Protein AF-A0A7G6YI80-F1 (afdb_monomer_lite)

Structure (mmCIF, N/CA/C/O backbone):
data_AF-A0A7G6YI80-F1
#
_entry.id   AF-A0A7G6YI80-F1
#
loop_
_atom_site.group_PDB
_atom_site.id
_atom_site.type_symbol
_atom_site.label_atom_id
_atom_site.label_alt_id
_atom_site.label_comp_id
_atom_site.label_asym_id
_atom_site.label_entity_id
_atom_site.label_seq_id
_atom_site.pdbx_PDB_ins_code
_atom_site.Cartn_x
_atom_site.Cartn_y
_atom_site.Cartn_z
_atom_site.occupancy
_atom_site.B_iso_or_equiv
_atom_site.auth_seq_id
_atom_site.auth_comp_id
_atom_site.auth_asym_id
_atom_site.auth_atom_id
_atom_site.pdbx_PDB_model_num
ATOM 1 N N . MET A 1 1 ? 16.706 -39.784 -43.576 1.00 44.47 1 MET A N 1
ATOM 2 C CA . MET A 1 1 ? 16.203 -39.578 -42.200 1.00 44.47 1 MET A CA 1
ATOM 3 C C . MET A 1 1 ? 16.135 -38.079 -41.937 1.00 44.47 1 MET A C 1
ATOM 5 O O . MET A 1 1 ? 17.176 -37.447 -41.855 1.00 44.47 1 MET A O 1
ATOM 9 N N . LYS A 1 2 ? 14.930 -37.495 -41.932 1.00 46.06 2 LYS A N 1
ATOM 10 C CA . LYS A 1 2 ? 14.688 -36.073 -41.636 1.00 46.06 2 LYS A CA 1
ATOM 11 C C . LYS A 1 2 ? 14.026 -35.999 -40.262 1.00 46.06 2 LYS A C 1
ATOM 13 O O . LYS A 1 2 ? 12.974 -36.599 -40.071 1.00 46.06 2 LYS A O 1
ATOM 18 N N . LEU A 1 3 ? 14.675 -35.322 -39.319 1.00 53.84 3 LEU A N 1
ATOM 19 C CA . LEU A 1 3 ? 14.188 -35.116 -37.959 1.00 53.84 3 LEU A CA 1
ATOM 20 C C . LEU A 1 3 ? 13.204 -33.933 -37.981 1.00 53.84 3 LEU A C 1
ATOM 22 O O . LEU A 1 3 ? 13.615 -32.790 -38.167 1.00 53.84 3 LEU A O 1
ATOM 26 N N . GLN A 1 4 ? 11.906 -34.212 -37.870 1.00 54.03 4 GLN A N 1
ATOM 27 C CA . GLN A 1 4 ? 10.855 -33.203 -37.710 1.00 54.03 4 GLN A CA 1
ATOM 28 C C . GLN A 1 4 ? 10.603 -33.006 -36.210 1.00 54.03 4 GLN A C 1
ATOM 30 O O . GLN A 1 4 ? 10.161 -33.929 -35.530 1.00 54.03 4 GLN A O 1
ATOM 35 N N . LEU A 1 5 ? 10.910 -31.816 -35.693 1.00 56.69 5 LEU A N 1
ATOM 36 C CA . LEU A 1 5 ? 10.539 -31.389 -34.340 1.00 56.69 5 LEU A CA 1
ATOM 37 C C . LEU A 1 5 ? 9.118 -30.794 -34.363 1.00 56.69 5 LEU A C 1
ATOM 39 O O . LEU A 1 5 ? 8.796 -30.056 -35.299 1.00 56.69 5 LEU A O 1
ATOM 43 N N . PRO A 1 6 ? 8.259 -31.092 -33.369 1.00 60.56 6 PRO A N 1
ATOM 44 C CA . PRO A 1 6 ? 6.890 -30.595 -33.344 1.00 60.56 6 PRO A CA 1
ATOM 45 C C . PRO A 1 6 ? 6.822 -29.118 -32.938 1.00 60.56 6 PRO A C 1
ATOM 47 O O . PRO A 1 6 ? 7.390 -28.695 -31.931 1.00 60.56 6 PRO A O 1
ATOM 50 N N . PHE A 1 7 ? 6.062 -28.363 -33.733 1.00 45.62 7 PHE A N 1
ATOM 51 C CA . PHE A 1 7 ? 5.525 -27.039 -33.433 1.00 45.62 7 PHE A CA 1
ATOM 52 C C . PHE A 1 7 ? 4.805 -27.058 -32.077 1.00 45.62 7 PHE A C 1
ATOM 54 O O . PHE A 1 7 ? 3.697 -27.579 -31.955 1.00 45.62 7 PHE A O 1
ATOM 61 N N . ILE A 1 8 ? 5.428 -26.470 -31.061 1.00 54.47 8 ILE A N 1
ATOM 62 C CA . ILE A 1 8 ? 4.778 -26.124 -29.800 1.00 54.47 8 ILE A CA 1
ATOM 63 C C . ILE A 1 8 ? 4.760 -24.600 -29.705 1.00 54.47 8 ILE A C 1
ATOM 65 O O . ILE A 1 8 ? 5.773 -23.951 -29.942 1.00 54.47 8 ILE A O 1
ATOM 69 N N . ALA A 1 9 ? 3.601 -24.090 -29.285 1.00 51.03 9 ALA A N 1
ATOM 70 C CA . ALA A 1 9 ? 3.311 -22.725 -28.856 1.00 51.03 9 ALA A CA 1
ATOM 71 C C . ALA A 1 9 ? 3.063 -21.691 -29.963 1.00 51.03 9 ALA A C 1
ATOM 73 O O . ALA A 1 9 ? 3.995 -21.134 -30.525 1.00 51.03 9 ALA A O 1
ATOM 74 N N . PHE A 1 10 ? 1.788 -21.334 -30.156 1.00 45.91 10 PHE A N 1
ATOM 75 C CA . PHE A 1 10 ? 1.322 -19.980 -29.821 1.00 45.91 10 PHE A CA 1
ATOM 76 C C . PHE A 1 10 ? -0.216 -19.908 -29.853 1.00 45.91 10 PHE A C 1
ATOM 78 O O . PHE A 1 10 ? -0.825 -19.425 -30.800 1.00 45.91 10 PHE A O 1
ATOM 85 N N . TRP A 1 11 ? -0.871 -20.409 -28.804 1.00 54.00 11 TRP A N 1
ATOM 86 C CA . TRP A 1 11 ? -2.220 -19.951 -28.460 1.00 54.00 11 TRP A CA 1
ATOM 87 C C . TRP A 1 11 ? -2.062 -18.931 -27.336 1.00 54.00 11 TRP A C 1
ATOM 89 O O . TRP A 1 11 ? -1.947 -19.303 -26.172 1.00 54.00 11 TRP A O 1
ATOM 99 N N . LEU A 1 12 ? -2.015 -17.644 -27.684 1.00 50.97 12 LEU A N 1
ATOM 100 C CA . LEU A 1 12 ? -2.210 -16.569 -26.716 1.00 50.97 12 LEU A CA 1
ATOM 101 C C . LEU A 1 12 ? -3.122 -15.495 -27.314 1.00 50.97 12 LEU A C 1
ATOM 103 O O . LEU A 1 12 ? -2.690 -14.552 -27.966 1.00 50.97 12 LEU A O 1
ATOM 107 N N . LEU A 1 13 ? -4.416 -15.737 -27.112 1.00 50.31 13 LEU A N 1
ATOM 108 C CA . LEU A 1 13 ? -5.397 -14.771 -26.629 1.00 50.31 13 LEU A CA 1
ATOM 109 C C . LEU A 1 13 ? -5.253 -13.338 -27.172 1.00 50.31 13 LEU A C 1
ATOM 111 O O . LEU A 1 13 ? -4.703 -12.449 -26.524 1.00 50.31 13 LEU A O 1
ATOM 115 N N . SER A 1 14 ? -5.852 -13.113 -28.340 1.00 47.88 14 SER A N 1
ATOM 116 C CA . SER A 1 14 ? -6.252 -11.781 -28.789 1.00 47.88 14 SER A CA 1
ATOM 117 C C . SER A 1 14 ? -7.380 -11.269 -27.886 1.00 47.88 14 SER A C 1
ATOM 119 O O . SER A 1 14 ? -8.557 -11.549 -28.113 1.00 47.88 14 SER A O 1
ATOM 121 N N . ALA A 1 15 ? -7.018 -10.560 -26.818 1.00 46.03 15 ALA A N 1
ATOM 122 C CA . ALA A 1 15 ? -7.938 -9.701 -26.088 1.00 46.03 15 ALA A CA 1
ATOM 123 C C . ALA A 1 15 ? -7.877 -8.306 -26.720 1.00 46.03 15 ALA A C 1
ATOM 125 O O . ALA A 1 15 ? -7.087 -7.450 -26.325 1.00 46.03 15 ALA A O 1
ATOM 126 N N . SER A 1 16 ? -8.709 -8.101 -27.738 1.00 47.56 16 SER A N 1
ATOM 127 C CA . SER A 1 16 ? -8.981 -6.797 -28.335 1.00 47.56 16 SER A CA 1
ATOM 128 C C . SER A 1 16 ? -9.721 -5.918 -27.322 1.00 47.56 16 SER A C 1
ATOM 130 O O . SER A 1 16 ? -10.949 -5.852 -27.318 1.00 47.56 16 SER A O 1
ATOM 132 N N . ALA A 1 17 ? -8.992 -5.247 -26.432 1.00 43.66 17 ALA A N 1
ATOM 133 C CA . ALA A 1 17 ? -9.548 -4.146 -25.659 1.00 43.66 17 ALA A CA 1
ATOM 134 C C . ALA A 1 17 ? -9.630 -2.913 -26.570 1.00 43.66 17 ALA A C 1
ATOM 136 O O . ALA A 1 17 ? -8.701 -2.111 -26.653 1.00 43.66 17 ALA A O 1
ATOM 137 N N . SER A 1 18 ? -10.752 -2.792 -27.281 1.00 50.97 18 SER A N 1
ATOM 138 C CA . SER A 1 18 ? -11.208 -1.521 -27.839 1.00 50.97 18 SER A CA 1
ATOM 139 C C . SER A 1 18 ? -11.347 -0.501 -26.709 1.00 50.97 18 SER A C 1
ATOM 141 O O . SER A 1 18 ? -12.313 -0.537 -25.956 1.00 50.97 18 SER A O 1
ATOM 143 N N . TYR A 1 19 ? -10.403 0.431 -26.634 1.00 49.94 19 TYR A N 1
ATOM 144 C CA . TYR A 1 19 ? -10.612 1.751 -26.046 1.00 49.94 19 TYR A CA 1
ATOM 145 C C . TYR A 1 19 ? -10.226 2.797 -27.094 1.00 49.94 19 TYR A C 1
ATOM 147 O O . TYR A 1 19 ? -9.213 3.481 -26.994 1.00 49.94 19 TYR A O 1
ATOM 155 N N . ALA A 1 20 ? -11.042 2.883 -28.144 1.00 44.62 20 ALA A N 1
ATOM 156 C CA . ALA A 1 20 ? -11.191 4.118 -28.892 1.00 44.62 20 ALA A CA 1
ATOM 157 C C . ALA A 1 20 ? -12.175 4.990 -28.108 1.00 44.62 20 ALA A C 1
ATOM 159 O O . ALA A 1 20 ? -13.335 4.618 -27.987 1.00 44.62 20 ALA A O 1
ATOM 160 N N . GLN A 1 21 ? -11.677 6.074 -27.517 1.00 45.75 21 GLN A N 1
ATOM 161 C CA . GLN A 1 21 ? -12.260 7.417 -27.591 1.00 45.75 21 GLN A CA 1
ATOM 162 C C . GLN A 1 21 ? -11.339 8.326 -26.765 1.00 45.75 21 GLN A C 1
ATOM 164 O O . GLN A 1 21 ? -11.525 8.525 -25.566 1.00 45.75 21 GLN A O 1
ATOM 169 N N . THR A 1 22 ? -10.297 8.857 -27.400 1.00 49.53 22 THR A N 1
ATOM 170 C CA . THR A 1 22 ? -9.611 10.040 -26.880 1.00 49.53 22 THR A CA 1
ATOM 171 C C . THR A 1 22 ? -10.575 11.204 -27.077 1.00 49.53 22 THR A C 1
ATOM 173 O O . THR A 1 22 ? -10.518 11.900 -28.089 1.00 49.53 22 THR A O 1
ATOM 176 N N . GLU A 1 23 ? -11.522 11.376 -26.153 1.00 47.78 23 GLU A N 1
ATOM 177 C CA . GLU A 1 23 ? -12.134 12.685 -25.959 1.00 47.78 23 GLU A CA 1
ATOM 178 C C . GLU A 1 23 ? -10.986 13.658 -25.708 1.00 47.78 23 GLU A C 1
ATOM 180 O O . GLU A 1 23 ? -10.146 13.446 -24.828 1.00 47.78 23 GLU A O 1
ATOM 185 N N . ALA A 1 24 ? -10.900 14.671 -26.567 1.00 53.94 24 ALA A N 1
ATOM 186 C CA . ALA A 1 24 ? -9.984 15.776 -26.403 1.00 53.94 24 ALA A CA 1
ATOM 187 C C . ALA A 1 24 ? -10.170 16.310 -24.984 1.00 53.94 24 ALA A C 1
ATOM 189 O O . ALA A 1 24 ? -11.226 16.849 -24.650 1.00 53.94 24 ALA A O 1
ATOM 190 N N . LEU A 1 25 ? -9.156 16.083 -24.145 1.00 55.03 25 LEU A N 1
ATOM 191 C CA . LEU A 1 25 ? -9.136 16.593 -22.788 1.00 55.03 25 LEU A CA 1
ATOM 192 C C . LEU A 1 25 ? -9.426 18.095 -22.877 1.00 55.03 25 LEU A C 1
ATOM 194 O O . LEU A 1 25 ? -8.750 18.778 -23.659 1.00 55.03 25 LEU A O 1
ATOM 198 N N . PRO A 1 26 ? -10.413 18.617 -22.124 1.00 70.38 26 PRO A N 1
ATOM 199 C CA . PRO A 1 26 ? -10.565 20.055 -22.002 1.00 70.38 26 PRO A CA 1
ATOM 200 C C . PRO A 1 26 ? -9.206 20.639 -21.597 1.00 70.38 26 PRO A C 1
ATOM 202 O O . PRO A 1 26 ? -8.421 19.940 -20.939 1.00 70.38 26 PRO A O 1
ATOM 205 N N . PRO A 1 27 ? -8.892 21.878 -22.020 1.00 63.97 27 PRO A N 1
ATOM 206 C CA . PRO A 1 27 ? -7.656 22.536 -21.633 1.00 63.97 27 PRO A CA 1
ATOM 207 C C . PRO A 1 27 ? -7.462 22.310 -20.142 1.00 63.97 27 PRO A C 1
ATOM 209 O O . PRO A 1 27 ? -8.382 22.550 -19.361 1.00 63.97 27 PRO A O 1
ATOM 212 N N . ILE A 1 28 ? -6.302 21.759 -19.775 1.00 53.19 28 ILE A N 1
ATOM 213 C CA . ILE A 1 28 ? -5.903 21.632 -18.382 1.00 53.19 28 ILE A CA 1
ATOM 214 C C . ILE A 1 28 ? -5.869 23.068 -17.879 1.00 53.19 28 ILE A C 1
ATOM 216 O O . ILE A 1 28 ? -4.871 23.773 -18.039 1.00 53.19 28 ILE A O 1
ATOM 220 N N . GLU A 1 29 ? -6.987 23.520 -17.316 1.00 47.88 29 GLU A N 1
ATOM 221 C CA . GLU A 1 29 ? -6.998 24.572 -16.333 1.00 47.88 29 GLU A CA 1
ATOM 222 C C . GLU A 1 29 ? -5.991 24.077 -15.314 1.00 47.88 29 GLU A C 1
ATOM 224 O O . GLU A 1 29 ? -6.219 23.105 -14.587 1.00 47.88 29 GLU A O 1
ATOM 229 N N . LYS A 1 30 ? -4.791 24.667 -15.402 1.00 47.34 30 LYS A N 1
ATOM 230 C CA . LYS A 1 30 ? -3.756 24.629 -14.381 1.00 47.34 30 LYS A CA 1
ATOM 231 C C . LYS A 1 30 ? -4.521 24.536 -13.077 1.00 47.34 30 LYS A C 1
ATOM 2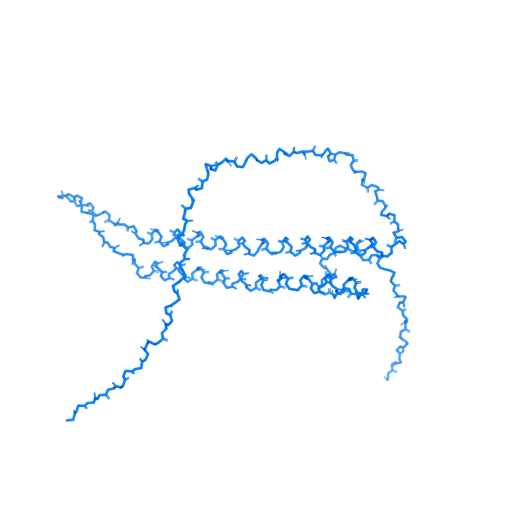33 O O . LYS A 1 30 ? -5.328 25.444 -12.884 1.00 47.34 30 LYS A O 1
ATOM 238 N N . PRO A 1 31 ? -4.376 23.468 -12.271 1.00 49.88 31 PRO A N 1
ATOM 239 C CA . PRO A 1 31 ? -5.131 23.366 -11.045 1.00 49.88 31 PRO A CA 1
ATOM 240 C C . PRO A 1 31 ? -4.853 24.665 -10.312 1.00 49.88 31 PRO A C 1
ATOM 242 O O . PRO A 1 31 ? -3.743 24.898 -9.825 1.00 49.88 31 PRO A O 1
ATOM 245 N N . THR A 1 32 ? -5.845 25.554 -10.340 1.00 53.84 32 THR A N 1
ATOM 246 C CA . THR A 1 32 ? -6.026 26.576 -9.347 1.00 53.84 32 THR A CA 1
ATOM 247 C C . THR A 1 32 ? -6.118 25.693 -8.138 1.00 53.84 32 THR A C 1
ATOM 249 O O . THR A 1 32 ? -7.132 25.023 -7.932 1.00 53.84 32 THR A O 1
ATOM 252 N N . ALA A 1 33 ? -4.971 25.533 -7.462 1.00 48.81 33 ALA A N 1
ATOM 253 C CA . ALA A 1 33 ? -4.922 24.964 -6.139 1.00 48.81 33 ALA A CA 1
ATOM 254 C C . ALA A 1 33 ? -6.164 25.546 -5.483 1.00 48.81 33 ALA A C 1
ATOM 256 O O . ALA A 1 33 ? -6.292 26.778 -5.564 1.00 48.81 33 ALA A O 1
ATOM 257 N N . PRO A 1 34 ? -7.127 24.722 -5.013 1.00 54.12 34 PRO A N 1
ATOM 258 C CA . PRO A 1 34 ? -8.237 25.278 -4.266 1.00 54.12 34 PRO A CA 1
ATOM 259 C C . PRO A 1 34 ? -7.542 26.198 -3.296 1.00 54.12 34 PRO A C 1
ATOM 261 O O . PRO A 1 34 ? -6.627 25.733 -2.600 1.00 54.12 34 PRO A O 1
ATOM 264 N N . ALA A 1 35 ? -7.817 27.503 -3.458 1.00 49.41 35 ALA A N 1
ATOM 265 C CA . ALA A 1 35 ? -7.198 28.531 -2.661 1.00 49.41 35 ALA A CA 1
ATOM 266 C C . ALA A 1 35 ? -7.244 27.930 -1.284 1.00 49.41 35 ALA A C 1
ATOM 268 O O . ALA A 1 35 ? -8.313 27.461 -0.875 1.00 49.41 35 ALA A O 1
ATOM 269 N N . SER A 1 36 ? -6.064 27.741 -0.701 1.00 49.75 36 SER A N 1
ATOM 270 C CA . SER A 1 36 ? -5.970 27.350 0.675 1.00 49.75 36 SER A CA 1
ATOM 271 C C . SER A 1 36 ? -6.890 28.353 1.349 1.00 49.75 36 SER A C 1
ATOM 273 O O . SER A 1 36 ? -6.519 29.509 1.536 1.00 49.75 36 SER A O 1
ATOM 275 N N . GLU A 1 37 ? -8.123 27.947 1.653 1.00 46.00 37 GLU A N 1
ATOM 276 C CA . GLU A 1 37 ? -8.772 28.385 2.852 1.00 46.00 37 GLU A CA 1
ATOM 277 C C . GLU A 1 37 ? -7.761 27.910 3.878 1.00 46.00 37 GLU A C 1
ATOM 279 O O . GLU A 1 37 ? -7.767 26.774 4.357 1.00 46.00 37 GLU A O 1
ATOM 284 N N . GLU A 1 38 ? -6.778 28.780 4.105 1.00 49.81 38 GLU A N 1
ATOM 285 C CA . GLU A 1 38 ? -6.085 28.937 5.347 1.00 49.81 38 GLU A CA 1
ATOM 286 C C . GLU A 1 38 ? -7.216 29.202 6.327 1.00 49.81 38 GLU A C 1
ATOM 288 O O . GLU A 1 38 ? -7.502 30.329 6.717 1.00 49.81 38 GLU A O 1
ATOM 293 N N . LEU A 1 39 ? -7.933 28.128 6.672 1.00 52.09 39 LEU A N 1
ATOM 294 C CA . LEU A 1 39 ? -8.704 28.056 7.881 1.00 52.09 39 LEU A CA 1
ATOM 295 C C . LEU A 1 39 ? -7.705 28.529 8.922 1.00 52.09 39 LEU A C 1
ATOM 297 O O . LEU A 1 39 ? -6.658 27.878 9.043 1.00 52.09 39 LEU A O 1
ATOM 301 N N . PRO A 1 40 ? -7.948 29.667 9.590 1.00 52.66 40 PRO A N 1
ATOM 302 C CA . PRO A 1 40 ? -6.987 30.240 10.506 1.00 52.66 40 PRO A CA 1
ATOM 303 C C . PRO A 1 40 ? -6.641 29.169 11.538 1.00 52.66 40 PRO A C 1
ATOM 305 O O . PRO A 1 40 ? -7.388 28.896 12.478 1.00 52.66 40 PRO A O 1
ATOM 308 N N . LEU A 1 41 ? -5.480 28.536 11.351 1.00 52.69 41 LEU A N 1
ATOM 309 C CA . LEU A 1 41 ? -4.947 27.500 12.234 1.00 52.69 41 LEU A CA 1
ATOM 310 C C . LEU A 1 41 ? -4.578 28.085 13.606 1.00 52.69 41 LEU A C 1
ATOM 312 O O . LEU A 1 41 ? -4.194 27.343 14.505 1.00 52.69 41 LEU A O 1
ATOM 316 N N . SER A 1 42 ? -4.733 29.400 13.776 1.00 57.03 42 SER A N 1
ATOM 317 C CA . SER A 1 4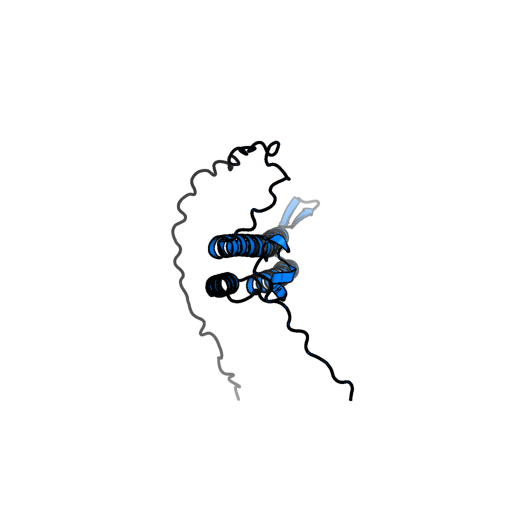2 ? -4.402 30.152 14.979 1.00 57.03 42 SER A CA 1
ATOM 318 C C . SER A 1 42 ? -5.372 29.941 16.145 1.00 57.03 42 SER A C 1
ATOM 320 O O . SER A 1 42 ? -4.986 30.232 17.270 1.00 57.03 42 SER A O 1
ATOM 322 N N . ASN A 1 43 ? -6.589 29.420 15.925 1.00 51.78 43 ASN A N 1
ATOM 323 C CA . ASN A 1 43 ? -7.612 29.325 16.982 1.00 51.78 43 ASN A CA 1
ATOM 324 C C . ASN A 1 43 ? -8.238 27.929 17.141 1.00 51.78 43 ASN A C 1
ATOM 326 O O . ASN A 1 43 ? -9.347 27.812 17.659 1.00 51.78 43 ASN A O 1
ATOM 330 N N . ARG A 1 44 ? -7.563 26.842 16.737 1.00 50.81 44 ARG A N 1
ATOM 331 C CA . ARG A 1 44 ? -7.938 25.519 17.265 1.00 50.81 44 ARG A CA 1
ATOM 332 C C . ARG A 1 44 ? -7.273 25.365 18.630 1.00 50.81 44 ARG A C 1
ATOM 334 O O . ARG A 1 44 ? -6.061 25.151 18.657 1.00 50.81 44 ARG A O 1
ATOM 341 N N . PRO A 1 45 ? -8.007 25.483 19.753 1.00 46.84 45 PRO A N 1
ATOM 342 C CA . PRO A 1 45 ? -7.409 25.290 21.061 1.00 46.84 45 PRO A CA 1
ATOM 343 C C . PRO A 1 45 ? -6.745 23.911 21.097 1.00 46.84 45 PRO A C 1
ATOM 345 O O . PRO A 1 45 ? -7.394 22.874 20.959 1.00 46.84 45 PRO A O 1
ATOM 348 N N . LEU A 1 46 ? -5.432 23.896 21.327 1.00 51.19 46 LEU A N 1
ATOM 349 C CA . LEU A 1 46 ? -4.680 22.692 21.697 1.00 51.19 46 LEU A CA 1
ATOM 350 C C . LEU A 1 46 ? -5.160 22.099 23.041 1.00 51.19 46 LEU A C 1
ATOM 352 O O . LEU A 1 46 ? -4.706 21.028 23.431 1.00 51.19 46 LEU A O 1
ATOM 356 N N . ASN A 1 47 ? -6.128 22.754 23.693 1.00 45.09 47 ASN A N 1
ATOM 357 C CA . ASN A 1 47 ? -6.791 22.351 24.929 1.00 45.09 47 ASN A CA 1
ATOM 358 C C . ASN A 1 47 ? -8.076 21.534 24.728 1.00 45.09 47 ASN A C 1
ATOM 360 O O . ASN A 1 47 ? -8.823 21.359 25.688 1.00 45.09 47 ASN A O 1
ATOM 364 N N . ASN A 1 48 ? -8.333 20.974 23.540 1.00 51.97 48 ASN A N 1
ATOM 365 C CA . ASN A 1 48 ? -9.347 19.926 23.399 1.00 51.97 48 ASN A CA 1
ATOM 366 C C . ASN A 1 48 ? -8.856 18.648 24.097 1.00 51.97 48 ASN A C 1
ATOM 368 O O . ASN A 1 48 ? -8.420 17.682 23.464 1.00 51.97 48 ASN A O 1
ATOM 372 N N . ALA A 1 49 ? -8.944 18.647 25.429 1.00 46.84 49 ALA A N 1
ATOM 373 C CA . ALA A 1 49 ? -9.286 17.464 26.185 1.00 46.84 49 ALA A CA 1
ATOM 374 C C . ALA A 1 49 ? -10.450 16.823 25.433 1.00 46.84 49 ALA A C 1
ATOM 376 O O . ALA A 1 49 ? -11.554 17.356 25.408 1.00 46.84 49 ALA A O 1
ATOM 377 N N . ILE A 1 50 ? -10.147 15.748 24.706 1.00 49.62 50 ILE A N 1
ATOM 378 C CA . ILE A 1 50 ? -11.146 14.928 24.033 1.00 49.62 50 ILE A CA 1
ATOM 379 C C . ILE A 1 50 ? -12.185 14.642 25.117 1.00 49.62 50 ILE A C 1
ATOM 381 O O . ILE A 1 50 ? -11.780 14.007 26.106 1.00 49.62 50 ILE A O 1
ATOM 385 N N . PRO A 1 51 ? -13.438 15.138 25.002 1.00 52.00 51 PRO A N 1
ATOM 386 C CA . PRO A 1 51 ? -14.473 14.763 25.950 1.00 52.00 51 PRO A CA 1
ATOM 387 C C . PRO A 1 51 ? -14.421 13.247 25.974 1.00 52.00 51 PRO A C 1
ATOM 389 O O . PRO A 1 51 ? -14.386 12.637 24.903 1.00 52.00 51 PRO A O 1
ATOM 392 N N . ALA A 1 52 ? -14.234 12.651 27.154 1.00 54.22 52 ALA A N 1
ATOM 393 C CA . ALA A 1 52 ? -14.318 11.208 27.291 1.00 54.22 52 ALA A CA 1
ATOM 394 C C . ALA A 1 52 ? -15.653 10.836 26.654 1.00 54.22 52 ALA A C 1
ATOM 396 O O . ALA A 1 52 ? -16.701 11.205 27.168 1.00 54.22 52 ALA A O 1
ATOM 397 N N . THR A 1 53 ? -15.604 10.322 25.429 1.00 54.31 53 THR A N 1
ATOM 398 C CA . THR A 1 53 ? -16.801 10.203 24.616 1.00 54.31 53 THR A CA 1
ATOM 399 C C . THR A 1 53 ? -17.450 8.961 25.176 1.00 54.31 53 THR A C 1
ATOM 401 O O . THR A 1 53 ? -17.015 7.849 24.900 1.00 54.31 53 THR A O 1
ATOM 404 N N . GLU A 1 54 ? -18.387 9.173 26.097 1.00 61.03 54 GLU A N 1
ATOM 405 C CA . GLU A 1 54 ? -19.158 8.107 26.737 1.00 61.03 54 GLU A CA 1
ATOM 406 C C . GLU A 1 54 ? -20.011 7.355 25.705 1.00 61.03 54 GLU A C 1
ATOM 408 O O . GLU A 1 54 ? -20.491 6.260 25.980 1.00 61.03 54 GLU A O 1
ATOM 413 N N . ASP A 1 55 ? -20.134 7.910 24.494 1.00 70.69 55 ASP A N 1
ATOM 414 C CA . ASP A 1 55 ? -20.741 7.267 23.344 1.00 70.69 55 ASP A CA 1
ATOM 415 C C . ASP A 1 55 ? -19.735 6.351 22.603 1.00 70.69 55 ASP A C 1
ATOM 417 O O . ASP A 1 55 ? -18.820 6.839 21.919 1.00 70.69 55 ASP A O 1
ATOM 421 N N . PRO A 1 56 ? -19.897 5.015 22.690 1.00 70.12 56 PRO A N 1
ATOM 422 C CA . PRO A 1 56 ? -19.025 4.059 22.013 1.00 70.12 56 PRO A CA 1
ATOM 423 C C . PRO A 1 56 ? -19.073 4.182 20.483 1.00 70.12 56 PRO A C 1
ATOM 425 O O . PRO A 1 56 ? -18.114 3.781 19.815 1.00 70.12 56 PRO A O 1
ATOM 428 N N . MET A 1 57 ? -20.146 4.742 19.912 1.00 70.94 57 MET A N 1
ATOM 429 C CA . MET A 1 57 ? -20.258 4.923 18.466 1.00 70.94 57 MET A CA 1
ATOM 430 C C . MET A 1 57 ? -19.328 6.017 17.945 1.00 70.94 57 MET A C 1
ATOM 432 O O . MET A 1 57 ? -18.628 5.798 16.954 1.00 70.94 57 MET A O 1
ATOM 436 N N . A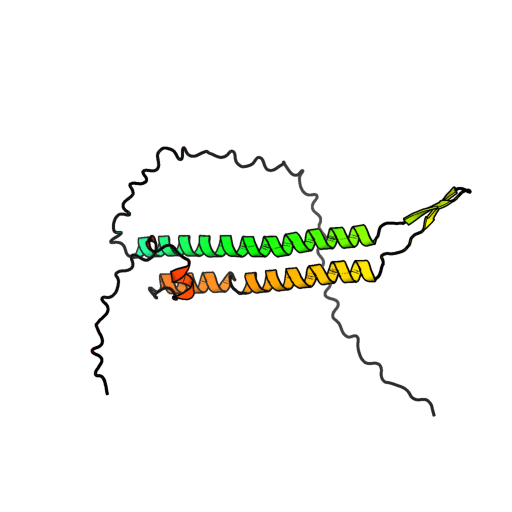LA A 1 58 ? -19.243 7.150 18.641 1.00 77.12 58 ALA A N 1
ATOM 437 C CA . ALA A 1 58 ? -18.350 8.244 18.261 1.00 77.12 58 ALA A CA 1
ATOM 438 C C . ALA A 1 58 ? -16.870 7.808 18.280 1.00 77.12 58 ALA A C 1
ATOM 440 O O . ALA A 1 58 ? -16.108 8.111 17.360 1.00 77.12 58 ALA A O 1
ATOM 441 N N . ALA A 1 59 ? -16.470 7.000 19.270 1.00 77.44 59 ALA A N 1
ATOM 442 C CA . ALA A 1 59 ? -15.119 6.438 19.342 1.00 77.44 59 ALA A CA 1
ATOM 443 C C . ALA A 1 59 ? -14.803 5.473 18.176 1.00 77.44 59 ALA A C 1
ATOM 445 O O . ALA A 1 59 ? -13.662 5.409 17.692 1.00 77.44 59 ALA A O 1
ATOM 446 N N . ALA A 1 60 ? -15.800 4.717 17.701 1.00 81.88 60 ALA A N 1
ATOM 447 C CA . ALA A 1 60 ? -15.651 3.845 16.539 1.00 81.88 60 ALA A CA 1
ATOM 448 C C . ALA A 1 60 ? -15.454 4.656 15.247 1.00 81.88 60 ALA A C 1
ATOM 450 O O . ALA A 1 60 ? -14.580 4.316 14.445 1.00 81.88 60 ALA A O 1
ATOM 451 N N . GLU A 1 61 ? -16.193 5.752 15.064 1.00 86.75 61 GLU A N 1
ATOM 452 C CA . GLU A 1 61 ? -16.051 6.632 13.897 1.00 86.75 61 GLU A CA 1
ATOM 453 C C . GLU A 1 61 ? -14.669 7.295 13.825 1.00 86.75 61 GLU A C 1
ATOM 455 O O . GLU A 1 61 ? -14.005 7.227 12.784 1.00 86.75 61 GLU A O 1
ATOM 460 N N . ASP A 1 62 ? -14.170 7.828 14.944 1.00 85.94 62 ASP A N 1
ATOM 461 C CA . ASP A 1 62 ? -12.815 8.388 15.042 1.00 85.94 62 ASP A CA 1
ATOM 462 C C . ASP A 1 62 ? -11.745 7.367 14.627 1.00 85.94 62 ASP A C 1
ATOM 464 O O . ASP A 1 62 ? -10.778 7.677 13.917 1.00 85.94 62 ASP A O 1
ATOM 468 N N . THR A 1 63 ? -11.941 6.109 15.025 1.00 88.19 63 THR A N 1
ATOM 469 C CA . THR A 1 63 ? -11.051 5.004 14.664 1.00 88.19 63 THR A CA 1
ATOM 470 C C . THR A 1 63 ? -11.117 4.694 13.167 1.00 88.19 63 THR A C 1
ATOM 472 O O . THR A 1 63 ? -10.077 4.481 12.533 1.00 88.19 63 THR A O 1
ATOM 475 N N . VAL A 1 64 ? -12.311 4.705 12.568 1.00 90.44 64 VAL A N 1
ATOM 476 C CA . VAL A 1 64 ? -12.515 4.486 11.125 1.00 90.44 64 VAL A CA 1
ATOM 477 C C . VAL A 1 64 ? -11.860 5.596 10.297 1.00 90.44 64 VAL A C 1
ATOM 479 O O . VAL A 1 64 ? -11.171 5.306 9.308 1.00 90.44 64 VAL A O 1
ATOM 482 N N . HIS A 1 65 ? -11.984 6.856 10.719 1.00 90.75 65 HIS A N 1
ATOM 483 C CA . HIS A 1 65 ? -11.291 7.980 10.087 1.00 90.75 65 HIS A CA 1
ATOM 484 C C . HIS A 1 65 ? -9.769 7.850 10.192 1.00 90.75 65 HIS A C 1
ATOM 486 O O . HIS A 1 65 ? -9.045 8.053 9.205 1.00 90.75 65 HIS A O 1
ATOM 492 N N . ALA A 1 66 ? -9.266 7.452 11.361 1.00 90.75 66 ALA A N 1
ATOM 493 C CA . ALA A 1 66 ? -7.840 7.245 11.574 1.00 90.75 66 ALA A CA 1
ATOM 494 C C . ALA A 1 66 ? -7.291 6.094 10.708 1.00 90.75 66 ALA A C 1
ATOM 496 O O . ALA A 1 66 ? -6.231 6.239 10.093 1.00 90.75 66 ALA A O 1
ATOM 497 N N . LEU A 1 67 ? -8.028 4.982 10.586 1.00 91.75 67 LEU A N 1
ATOM 498 C CA . LEU A 1 67 ? -7.694 3.868 9.691 1.00 91.75 67 LEU A CA 1
ATOM 499 C C . LEU A 1 67 ? -7.656 4.310 8.229 1.00 91.75 67 LEU A C 1
ATOM 501 O O . LEU A 1 67 ? -6.701 4.000 7.516 1.00 91.75 67 LEU A O 1
ATOM 505 N N . THR A 1 68 ? -8.659 5.066 7.791 1.00 92.81 68 THR A N 1
ATOM 506 C CA . THR A 1 68 ? -8.740 5.550 6.410 1.00 92.81 68 THR A CA 1
ATOM 507 C C . THR A 1 68 ? -7.567 6.463 6.072 1.00 92.81 68 THR A C 1
ATOM 509 O O . THR A 1 68 ? -6.910 6.265 5.050 1.00 92.81 68 THR A O 1
ATOM 512 N N . THR A 1 69 ? -7.220 7.377 6.981 1.00 92.12 69 THR A N 1
ATOM 513 C CA . THR A 1 69 ? -6.058 8.269 6.846 1.00 92.12 69 THR A CA 1
ATOM 514 C C . THR A 1 69 ? -4.733 7.498 6.843 1.00 92.12 69 THR A C 1
ATOM 516 O O . THR A 1 69 ? -3.824 7.797 6.067 1.00 92.12 69 THR A O 1
ATOM 519 N N . LEU A 1 70 ? -4.601 6.478 7.698 1.00 91.06 70 LEU A N 1
ATOM 520 C CA . LEU A 1 70 ? -3.403 5.640 7.761 1.00 91.06 70 LEU A CA 1
ATOM 521 C C . LEU A 1 70 ? -3.187 4.876 6.445 1.00 91.06 70 LEU A C 1
ATOM 523 O O . LEU A 1 70 ? -2.073 4.856 5.913 1.00 91.06 70 LEU A O 1
ATOM 527 N N . TYR A 1 71 ? -4.243 4.246 5.924 1.00 92.81 71 TYR A N 1
ATOM 528 C CA . TYR A 1 71 ? -4.180 3.461 4.693 1.00 92.81 71 TYR A CA 1
ATOM 529 C C . TYR A 1 71 ? -3.970 4.342 3.460 1.00 92.81 71 TYR A C 1
ATOM 531 O O . TYR A 1 71 ? -3.121 4.003 2.631 1.00 92.81 71 TYR A O 1
ATOM 539 N N . SER A 1 72 ? -4.661 5.482 3.351 1.00 90.50 72 SER A N 1
ATOM 540 C CA . SER A 1 72 ? -4.491 6.406 2.222 1.00 90.50 72 SER A CA 1
ATOM 541 C C . SER A 1 72 ? -3.052 6.918 2.139 1.00 90.50 72 SER A C 1
ATOM 543 O O . SER A 1 72 ? -2.395 6.743 1.111 1.00 90.50 72 SER A O 1
ATOM 545 N N . ARG A 1 73 ? -2.488 7.408 3.252 1.00 89.50 73 ARG A N 1
ATOM 546 C CA . ARG A 1 73 ? -1.102 7.901 3.310 1.00 89.50 73 ARG A CA 1
ATOM 547 C C . ARG A 1 73 ? -0.083 6.833 2.911 1.00 89.50 73 ARG A C 1
ATOM 549 O O . ARG A 1 73 ? 0.935 7.134 2.288 1.00 89.50 73 ARG A O 1
ATOM 556 N N . ARG A 1 74 ? -0.339 5.569 3.256 1.00 88.06 74 ARG A N 1
ATOM 557 C CA . ARG A 1 74 ? 0.574 4.463 2.947 1.00 88.06 74 ARG A CA 1
ATOM 558 C C . ARG A 1 74 ? 0.459 3.967 1.504 1.00 88.06 74 ARG A C 1
ATOM 560 O O . ARG A 1 74 ? 1.482 3.554 0.958 1.00 88.06 74 ARG A O 1
ATOM 567 N N . ARG A 1 75 ? -0.732 4.042 0.894 1.00 87.56 75 ARG A N 1
ATOM 568 C CA . ARG A 1 75 ? -0.953 3.760 -0.537 1.00 87.56 75 ARG A CA 1
ATOM 569 C C . ARG A 1 75 ? -0.327 4.820 -1.429 1.00 87.56 75 ARG A C 1
ATOM 571 O O . ARG A 1 75 ? 0.362 4.458 -2.377 1.00 87.56 75 ARG A O 1
ATOM 578 N N . VAL A 1 76 ? -0.486 6.101 -1.087 1.00 85.94 76 VAL A N 1
ATOM 579 C CA . VAL A 1 76 ? 0.123 7.215 -1.837 1.00 85.94 76 VAL A CA 1
ATOM 580 C C . VAL A 1 76 ? 1.639 7.035 -1.927 1.00 85.94 76 VAL A C 1
ATOM 582 O O . VAL A 1 76 ? 2.207 7.126 -3.008 1.00 85.94 76 VAL A O 1
ATOM 585 N N . GLY A 1 77 ? 2.289 6.640 -0.828 1.00 81.69 77 GLY A N 1
ATOM 586 C CA . GLY A 1 77 ? 3.723 6.337 -0.817 1.00 81.69 77 GLY A CA 1
ATOM 587 C C . GLY A 1 77 ? 4.128 5.005 -1.464 1.00 81.69 77 GLY A C 1
ATOM 588 O O . GLY A 1 77 ? 5.270 4.589 -1.282 1.00 81.69 77 GLY A O 1
ATOM 589 N N . GLY A 1 78 ? 3.212 4.259 -2.083 1.00 79.19 78 GLY A N 1
ATOM 590 C CA . GLY A 1 78 ? 3.510 3.133 -2.977 1.00 79.19 78 GLY A CA 1
ATOM 591 C C . GLY A 1 78 ? 3.245 3.508 -4.436 1.00 79.19 78 GLY A C 1
ATOM 592 O O . GLY A 1 78 ? 4.075 3.219 -5.290 1.00 79.19 78 GLY A O 1
ATOM 593 N N . ILE A 1 79 ? 2.165 4.257 -4.688 1.00 81.62 79 ILE A N 1
ATOM 594 C CA . ILE A 1 79 ? 1.878 4.879 -5.988 1.00 81.62 79 ILE A CA 1
ATOM 595 C C . ILE A 1 79 ? 3.026 5.803 -6.401 1.00 81.62 79 ILE A C 1
ATOM 597 O O . ILE A 1 79 ? 3.432 5.770 -7.551 1.00 81.62 79 ILE A O 1
ATOM 601 N N . SER A 1 80 ? 3.612 6.563 -5.470 1.00 83.81 80 SER A N 1
ATOM 602 C CA . SER A 1 80 ? 4.760 7.428 -5.765 1.00 83.81 80 SER A CA 1
ATOM 603 C C . SER A 1 80 ? 5.979 6.658 -6.282 1.00 83.81 80 SER A C 1
ATOM 605 O O . SER A 1 80 ? 6.710 7.178 -7.116 1.00 83.81 80 SER A O 1
ATOM 607 N N . TRP A 1 81 ? 6.203 5.428 -5.799 1.00 82.38 81 TRP A N 1
ATOM 608 C CA . TRP A 1 81 ? 7.295 4.583 -6.288 1.00 82.38 81 TRP A CA 1
ATOM 609 C C . TRP A 1 81 ? 7.016 4.099 -7.705 1.00 82.38 81 TRP A C 1
ATOM 611 O O . TRP A 1 81 ? 7.882 4.272 -8.548 1.00 82.38 81 TRP A O 1
ATOM 621 N N . ILE A 1 82 ? 5.808 3.585 -7.959 1.00 83.88 82 ILE A N 1
ATOM 622 C CA . ILE A 1 82 ? 5.389 3.083 -9.279 1.00 83.88 82 ILE A CA 1
ATOM 623 C C . ILE A 1 82 ? 5.355 4.218 -10.314 1.00 83.88 82 ILE A C 1
ATOM 625 O O . ILE A 1 82 ? 5.841 4.088 -11.431 1.00 83.88 82 ILE A O 1
ATOM 629 N N . ALA A 1 83 ? 4.795 5.372 -9.953 1.00 83.62 83 ALA A N 1
ATOM 630 C CA . ALA A 1 83 ? 4.748 6.527 -10.842 1.00 83.62 83 ALA A CA 1
ATOM 631 C C . ALA A 1 83 ? 6.162 7.053 -11.136 1.00 83.62 83 ALA A C 1
ATOM 633 O O . ALA A 1 83 ? 6.483 7.357 -12.283 1.00 83.62 83 ALA A O 1
ATOM 634 N N . GLY A 1 84 ? 7.023 7.119 -10.113 1.00 83.88 84 GLY A N 1
ATOM 635 C CA . GLY A 1 84 ? 8.412 7.547 -10.259 1.00 83.88 84 GLY A CA 1
ATOM 636 C C . GLY A 1 84 ? 9.243 6.606 -11.134 1.00 83.88 84 GLY A C 1
ATOM 637 O O . GLY A 1 84 ? 9.961 7.079 -12.013 1.00 83.88 84 GLY A O 1
ATOM 638 N N . SER A 1 85 ? 9.120 5.288 -10.944 1.00 81.81 85 SER A N 1
ATOM 639 C CA . SER A 1 85 ? 9.793 4.281 -11.775 1.00 81.81 85 SER A CA 1
ATOM 640 C C . SER A 1 85 ? 9.282 4.295 -13.203 1.00 81.81 85 SER A C 1
ATOM 642 O O . SER A 1 85 ? 10.094 4.250 -14.118 1.00 81.81 85 SER A O 1
ATOM 644 N N . THR A 1 86 ? 7.972 4.426 -13.405 1.00 80.75 86 THR A N 1
ATOM 645 C CA . THR A 1 86 ? 7.381 4.502 -14.745 1.00 80.75 86 THR A CA 1
ATOM 646 C C . THR A 1 86 ? 7.891 5.719 -15.504 1.00 80.75 86 THR A C 1
ATOM 648 O O . THR A 1 86 ? 8.376 5.590 -16.624 1.00 80.75 86 THR A O 1
ATOM 651 N N . LEU A 1 87 ? 7.875 6.899 -14.881 1.00 82.75 87 LEU A N 1
ATOM 652 C CA . LEU A 1 87 ? 8.409 8.118 -15.494 1.00 82.75 87 LEU A CA 1
ATOM 653 C C . LEU A 1 87 ? 9.915 8.014 -15.769 1.00 82.75 87 LEU A C 1
ATOM 655 O O . LEU A 1 87 ? 10.376 8.389 -16.848 1.00 82.75 87 LEU A O 1
ATOM 659 N N . GLY A 1 88 ? 10.684 7.485 -14.813 1.00 80.31 88 GLY A N 1
ATOM 660 C CA . GLY A 1 88 ? 12.121 7.267 -14.975 1.00 80.31 88 GLY A CA 1
ATOM 661 C C . GLY A 1 88 ? 12.436 6.277 -16.096 1.00 80.31 88 GLY A C 1
ATOM 662 O O . GLY A 1 88 ? 13.273 6.559 -16.949 1.00 80.31 88 GLY A O 1
ATOM 663 N N . GLY A 1 89 ? 11.717 5.157 -16.142 1.00 76.69 89 GLY A N 1
ATOM 664 C CA . GLY A 1 89 ? 11.841 4.124 -17.164 1.00 76.69 89 GLY A CA 1
ATOM 665 C C . GLY A 1 89 ? 11.511 4.644 -18.553 1.00 76.69 89 GLY A C 1
ATOM 666 O O . GLY A 1 89 ? 12.317 4.488 -19.464 1.00 76.69 89 GLY A O 1
ATOM 667 N N . VAL A 1 90 ? 10.391 5.356 -18.709 1.00 81.56 90 VAL A N 1
ATOM 668 C CA . VAL A 1 90 ? 10.028 6.012 -19.977 1.00 81.56 90 VAL A CA 1
ATOM 669 C C . VAL A 1 90 ? 11.119 6.990 -20.419 1.00 81.56 90 VAL A C 1
ATOM 671 O O . VAL A 1 90 ? 11.475 7.029 -21.599 1.00 81.56 90 VAL A O 1
ATOM 674 N N . ARG A 1 91 ? 11.720 7.745 -19.492 1.00 80.69 91 ARG A N 1
ATOM 675 C CA . ARG A 1 91 ? 12.823 8.657 -19.824 1.00 80.69 91 ARG A CA 1
ATOM 676 C C . ARG A 1 91 ? 14.090 7.919 -20.265 1.00 80.69 91 ARG A C 1
ATOM 678 O O . ARG A 1 91 ? 14.752 8.363 -21.197 1.00 80.69 91 ARG A O 1
ATOM 685 N N . VAL A 1 92 ? 14.418 6.792 -19.640 1.00 78.25 92 VAL A N 1
ATOM 686 C CA . VAL A 1 92 ? 15.550 5.948 -20.056 1.00 78.25 92 VAL A CA 1
ATOM 687 C C . VAL A 1 92 ? 15.285 5.311 -21.419 1.00 78.25 92 VAL A C 1
ATOM 689 O O . VAL A 1 92 ? 16.167 5.323 -22.269 1.00 78.25 92 VAL A O 1
ATOM 692 N N . LEU A 1 93 ? 14.070 4.823 -21.671 1.00 75.06 93 LEU A N 1
ATOM 693 C CA . LEU A 1 93 ? 13.682 4.228 -22.954 1.00 75.06 93 LEU A CA 1
ATOM 694 C C . LEU A 1 93 ? 13.707 5.252 -24.100 1.00 75.06 93 LEU A C 1
ATOM 696 O O . LEU A 1 93 ? 14.199 4.960 -25.190 1.00 75.06 93 LEU A O 1
ATOM 700 N N . THR A 1 94 ? 13.232 6.472 -23.845 1.00 77.56 94 THR A N 1
ATOM 701 C CA . THR A 1 94 ? 13.301 7.573 -24.819 1.00 77.56 94 THR A CA 1
ATOM 702 C C . THR A 1 94 ? 14.738 8.048 -25.047 1.00 77.56 94 THR A C 1
ATOM 704 O O . THR A 1 94 ? 15.117 8.279 -26.192 1.00 77.56 94 THR A O 1
ATOM 707 N N . ALA A 1 95 ? 15.573 8.115 -24.003 1.00 71.56 95 ALA A N 1
ATOM 708 C CA . ALA A 1 95 ? 17.001 8.417 -24.138 1.00 71.56 95 ALA A CA 1
ATOM 709 C C . ALA A 1 95 ? 17.772 7.318 -24.891 1.00 71.56 95 ALA A C 1
ATOM 711 O O . ALA A 1 95 ? 18.640 7.619 -25.705 1.00 71.56 95 ALA A O 1
ATOM 712 N N . ALA A 1 96 ? 17.426 6.048 -24.671 1.00 67.69 96 ALA A N 1
ATOM 713 C CA . ALA A 1 96 ? 18.029 4.910 -25.362 1.00 67.69 96 ALA A CA 1
ATOM 714 C C . ALA A 1 96 ? 17.713 4.880 -26.865 1.00 67.69 96 ALA A C 1
ATOM 716 O O . ALA A 1 96 ? 18.395 4.172 -27.597 1.00 67.69 96 ALA A O 1
ATOM 717 N N . SER A 1 97 ? 16.708 5.640 -27.310 1.00 65.69 97 SER A N 1
ATOM 718 C CA . SER A 1 97 ? 16.275 5.744 -28.709 1.00 65.69 97 SER A CA 1
ATOM 719 C C . SER A 1 97 ? 16.856 6.970 -29.433 1.00 65.69 97 SER A C 1
ATOM 721 O O . SER A 1 97 ? 16.399 7.309 -30.524 1.00 65.69 97 SER A O 1
ATOM 723 N N . GLN A 1 98 ? 17.814 7.688 -28.831 1.00 64.31 98 GLN A N 1
ATOM 724 C CA . GLN A 1 98 ? 18.400 8.870 -29.463 1.00 64.31 98 GLN A CA 1
ATOM 725 C C . GLN A 1 98 ? 19.343 8.506 -30.612 1.00 64.31 98 GLN A C 1
ATOM 727 O O . GLN A 1 98 ? 20.259 7.703 -30.461 1.00 64.31 98 GLN A O 1
ATOM 732 N N . LYS A 1 99 ? 19.135 9.173 -31.752 1.00 59.62 99 LYS A N 1
ATOM 733 C CA . LYS A 1 99 ? 19.991 9.063 -32.935 1.00 59.62 99 LYS A CA 1
ATOM 734 C C . LYS A 1 99 ? 21.338 9.721 -32.664 1.00 59.62 99 LYS A C 1
ATOM 736 O O . LYS A 1 99 ? 21.394 10.862 -32.202 1.00 59.62 99 LYS A O 1
ATOM 741 N N . LYS A 1 100 ? 22.426 9.035 -33.001 1.00 60.09 100 LYS A N 1
ATOM 742 C CA . LYS A 1 100 ? 23.778 9.577 -32.883 1.00 60.09 100 LYS A CA 1
ATOM 743 C C . LYS A 1 100 ? 24.123 10.341 -34.161 1.00 60.09 100 LYS A C 1
ATOM 745 O O . LYS A 1 100 ? 24.294 9.758 -35.229 1.00 60.09 100 LYS A O 1
ATOM 750 N N . THR A 1 101 ? 24.235 11.663 -34.066 1.00 57.94 101 THR A N 1
ATOM 751 C CA . THR A 1 101 ? 24.829 12.486 -35.129 1.00 57.94 101 THR A CA 1
ATOM 752 C C . THR A 1 101 ? 26.338 12.310 -35.112 1.00 57.94 101 THR A C 1
ATOM 754 O O . THR A 1 101 ? 27.008 12.760 -34.182 1.00 57.94 101 THR A O 1
ATOM 757 N N . VAL A 1 102 ? 26.877 11.662 -36.142 1.00 63.62 102 VAL A N 1
ATOM 758 C CA . VAL A 1 102 ? 28.322 11.571 -36.355 1.00 63.62 102 VAL A CA 1
ATOM 759 C C . VAL A 1 102 ? 28.704 12.701 -37.306 1.00 63.62 102 VAL A C 1
ATOM 761 O O . VAL A 1 102 ? 28.295 12.719 -38.466 1.00 63.62 102 VAL A O 1
ATOM 764 N N . SER A 1 103 ? 29.444 13.684 -36.791 1.00 53.41 103 SER A N 1
ATOM 765 C CA . SER A 1 103 ? 29.990 14.775 -37.600 1.00 53.41 103 SER A CA 1
ATOM 766 C C . SER A 1 103 ? 31.379 14.377 -38.090 1.00 53.41 103 SER A C 1
ATOM 768 O O . SER A 1 103 ? 32.274 14.140 -37.279 1.00 53.41 103 SER A O 1
ATOM 770 N N . GLY A 1 104 ? 31.541 14.251 -39.407 1.00 64.25 104 GLY A N 1
ATOM 771 C CA . GLY A 1 104 ? 32.826 14.002 -40.057 1.00 64.25 104 GLY A CA 1
ATOM 772 C C . GLY A 1 104 ? 33.273 15.204 -40.888 1.00 64.25 104 GLY A C 1
ATOM 773 O O . GLY A 1 104 ? 32.479 16.086 -41.201 1.00 64.25 104 GLY A O 1
ATOM 774 N N . SER A 1 105 ? 34.543 15.203 -41.307 1.00 65.69 105 SER A N 1
ATOM 775 C CA . SER A 1 105 ? 35.165 16.269 -42.122 1.00 65.69 105 SER A CA 1
ATOM 776 C C . SER A 1 105 ? 34.415 16.591 -43.436 1.00 65.69 105 SER A C 1
ATOM 778 O O . SER A 1 105 ? 34.595 17.661 -44.004 1.00 65.69 105 SER A O 1
ATOM 780 N N . TYR A 1 106 ? 33.547 15.685 -43.905 1.00 58.22 106 TYR A N 1
ATOM 781 C CA . TYR A 1 106 ? 32.790 15.796 -45.161 1.00 58.22 106 TYR A CA 1
ATOM 782 C C . TYR A 1 106 ? 31.263 15.943 -44.986 1.00 58.22 106 TYR A C 1
ATOM 784 O O . TYR A 1 106 ? 30.531 15.868 -45.969 1.00 58.22 106 TYR A O 1
ATOM 792 N N . GLY A 1 107 ? 30.764 16.162 -43.764 1.00 56.88 107 GLY A N 1
ATOM 793 C CA . GLY A 1 107 ? 29.339 16.400 -43.503 1.00 56.88 107 GLY A CA 1
ATOM 794 C C . GLY A 1 107 ? 28.807 15.708 -42.247 1.00 56.88 107 GLY A C 1
ATOM 795 O O . GLY A 1 107 ? 29.483 14.890 -41.617 1.00 56.88 107 GLY A O 1
ATOM 796 N N . THR A 1 108 ? 27.573 16.050 -41.874 1.00 61.81 108 THR A N 1
ATOM 797 C CA . THR A 1 108 ? 26.847 15.438 -40.757 1.00 61.81 108 THR A CA 1
ATOM 798 C C . THR A 1 108 ? 25.992 14.278 -41.263 1.00 61.81 108 THR A C 1
ATOM 800 O O . THR A 1 108 ? 25.057 14.468 -42.037 1.00 61.81 108 THR A O 1
ATOM 803 N N . ALA A 1 109 ? 26.293 13.060 -40.813 1.00 57.62 109 ALA A N 1
ATOM 804 C CA . ALA A 1 109 ? 25.434 11.903 -41.039 1.00 57.62 109 ALA A CA 1
ATOM 805 C C . ALA A 1 109 ? 24.649 11.610 -39.754 1.00 57.62 109 ALA A C 1
ATOM 807 O O . ALA A 1 109 ? 25.227 11.419 -38.680 1.00 57.62 109 ALA A O 1
ATOM 808 N N . VAL A 1 110 ? 23.318 11.587 -39.855 1.00 60.81 110 VAL A N 1
ATOM 809 C CA . VAL A 1 110 ? 22.456 11.088 -38.778 1.00 60.81 110 VAL A CA 1
ATOM 810 C C . VAL A 1 110 ? 22.371 9.577 -38.953 1.00 60.81 110 VAL A C 1
ATOM 812 O O . VAL A 1 110 ? 21.731 9.106 -39.891 1.00 60.81 110 VAL A O 1
ATOM 815 N N . VAL A 1 111 ? 23.036 8.819 -38.084 1.00 59.78 111 VAL A N 1
ATOM 816 C CA . VAL A 1 111 ? 22.939 7.357 -38.091 1.00 59.78 111 VAL A CA 1
ATOM 817 C C . VAL A 1 111 ? 21.873 6.955 -37.076 1.00 59.78 111 VAL A C 1
ATOM 819 O O . VAL A 1 111 ? 21.973 7.281 -35.891 1.00 59.78 111 VAL A O 1
ATOM 822 N N . ASP A 1 112 ? 20.837 6.258 -37.547 1.00 57.50 112 ASP A N 1
ATOM 823 C CA . ASP A 1 112 ? 19.903 5.532 -36.684 1.00 57.50 112 ASP A CA 1
ATOM 824 C C . ASP A 1 112 ? 20.625 4.307 -36.106 1.00 57.50 112 ASP A C 1
ATOM 826 O O . ASP A 1 112 ? 20.487 3.182 -36.585 1.00 57.50 112 ASP A O 1
ATOM 830 N N . GLU A 1 113 ? 21.423 4.515 -35.060 1.00 58.62 113 GLU A N 1
ATOM 831 C CA . GLU A 1 113 ? 21.699 3.441 -34.109 1.00 58.62 113 GLU A CA 1
ATOM 832 C C . GLU A 1 113 ? 20.384 3.209 -33.360 1.00 58.62 113 GLU A C 1
ATOM 834 O O . GLU A 1 113 ? 20.061 3.911 -32.404 1.00 58.62 113 GLU A O 1
ATOM 839 N N . GLY A 1 114 ? 19.559 2.290 -33.877 1.00 57.94 114 GLY A N 1
ATOM 840 C CA . GLY A 1 114 ? 18.309 1.888 -33.236 1.00 57.94 114 GLY A CA 1
ATOM 841 C C . GLY A 1 114 ? 18.523 1.575 -31.753 1.00 57.94 114 GLY A C 1
ATOM 842 O O . GLY A 1 114 ? 19.633 1.245 -31.331 1.00 57.94 114 GLY A O 1
ATOM 843 N N . ALA A 1 115 ? 17.460 1.700 -30.958 1.00 62.62 115 ALA A N 1
ATOM 844 C CA . ALA A 1 115 ? 17.559 1.644 -29.506 1.00 62.62 115 ALA A CA 1
ATOM 845 C C . ALA A 1 115 ? 18.411 0.460 -29.021 1.00 62.62 115 ALA A C 1
ATOM 847 O O . ALA A 1 115 ? 18.111 -0.700 -29.313 1.00 62.62 115 ALA A O 1
ATOM 848 N N . SER A 1 116 ? 19.497 0.758 -28.298 1.00 69.38 116 SER A N 1
ATOM 849 C CA . SER A 1 116 ? 20.421 -0.291 -27.863 1.00 69.38 116 SER A CA 1
ATOM 850 C C . SER A 1 116 ? 19.674 -1.297 -26.982 1.00 69.38 116 SER A C 1
ATOM 852 O O . SER A 1 116 ? 19.003 -0.919 -26.016 1.00 69.38 116 SER A O 1
ATOM 854 N N . ALA A 1 117 ? 19.797 -2.592 -27.289 1.00 71.81 117 ALA A N 1
ATOM 855 C CA . ALA A 1 117 ? 19.155 -3.649 -26.504 1.00 71.81 117 ALA A CA 1
ATOM 856 C C . ALA A 1 117 ? 19.525 -3.556 -25.008 1.00 71.81 117 ALA A C 1
ATOM 858 O O . ALA A 1 117 ? 18.692 -3.821 -24.144 1.00 71.81 117 ALA A O 1
ATOM 859 N N . GLY A 1 118 ? 20.744 -3.089 -24.701 1.00 73.50 118 GLY A N 1
ATOM 860 C CA . GLY A 1 118 ? 21.194 -2.799 -23.338 1.00 73.50 118 GLY A CA 1
ATOM 861 C C . GLY A 1 118 ? 20.443 -1.643 -22.667 1.00 73.50 118 GLY A C 1
ATOM 862 O O . GLY A 1 118 ? 20.083 -1.758 -21.499 1.00 73.50 118 GLY A O 1
ATOM 863 N N . GLY A 1 119 ? 20.142 -0.561 -23.394 1.00 70.19 119 GLY A N 1
ATOM 864 C CA . GLY A 1 119 ? 19.355 0.564 -22.879 1.00 70.19 119 GLY A CA 1
ATOM 865 C C . GLY A 1 119 ? 17.895 0.195 -22.603 1.00 70.19 119 GLY A C 1
ATOM 866 O O . GLY A 1 119 ? 17.348 0.582 -21.569 1.00 70.19 119 GLY A O 1
ATOM 867 N N . ILE A 1 120 ? 17.284 -0.618 -23.472 1.00 74.00 120 ILE A N 1
ATOM 868 C CA . ILE A 1 120 ? 15.920 -1.134 -23.264 1.00 74.00 120 ILE A CA 1
ATOM 869 C C . ILE A 1 120 ? 15.877 -2.092 -22.069 1.00 74.00 120 ILE A C 1
ATOM 871 O O . ILE A 1 120 ? 15.022 -1.946 -21.194 1.00 74.00 120 ILE A O 1
ATOM 875 N N . ALA A 1 121 ? 16.814 -3.042 -21.997 1.00 76.25 121 ALA A N 1
ATOM 876 C CA . ALA A 1 121 ? 16.892 -3.995 -20.894 1.00 76.25 121 ALA A CA 1
ATOM 877 C C . ALA A 1 121 ? 17.151 -3.298 -19.549 1.00 76.25 121 ALA A C 1
ATOM 879 O O . ALA A 1 121 ? 16.527 -3.651 -18.550 1.00 76.25 121 ALA A O 1
ATOM 880 N N . ALA A 1 122 ? 18.010 -2.273 -19.518 1.00 75.88 122 ALA A N 1
ATOM 881 C CA . ALA A 1 122 ? 18.248 -1.474 -18.320 1.00 75.88 122 ALA A CA 1
ATOM 882 C C . ALA A 1 122 ? 16.999 -0.678 -17.904 1.00 75.88 122 ALA A C 1
ATOM 884 O O . ALA A 1 122 ? 16.623 -0.701 -16.732 1.00 75.88 122 ALA A O 1
ATOM 885 N N . GLY A 1 123 ? 16.319 -0.024 -18.853 1.00 72.81 123 GLY A N 1
ATOM 886 C CA . GLY A 1 123 ? 15.091 0.732 -18.585 1.00 72.81 123 GLY A CA 1
ATOM 887 C C . GLY A 1 123 ? 13.959 -0.141 -18.034 1.00 72.81 123 GLY A C 1
ATOM 888 O O . GLY A 1 123 ? 13.367 0.188 -17.004 1.00 72.81 123 GLY A O 1
ATOM 889 N N . LEU A 1 124 ? 13.702 -1.289 -18.669 1.00 78.31 124 LEU A N 1
ATOM 890 C CA . LEU A 1 124 ? 12.681 -2.243 -18.225 1.00 78.31 124 LEU A CA 1
ATOM 891 C C . LEU A 1 124 ? 13.067 -2.953 -16.923 1.00 78.31 124 LEU A C 1
ATOM 893 O O . LEU A 1 124 ? 12.217 -3.136 -16.054 1.00 78.31 124 LEU A O 1
ATOM 897 N N . GLY A 1 125 ? 14.338 -3.322 -16.756 1.00 79.44 125 GLY A N 1
ATOM 898 C CA . GLY A 1 125 ? 14.821 -3.979 -15.542 1.00 79.44 125 GLY A CA 1
ATOM 899 C C . GLY A 1 125 ? 14.657 -3.100 -14.302 1.00 79.44 125 GLY A C 1
ATOM 900 O O . GLY A 1 125 ? 14.176 -3.566 -13.268 1.00 79.44 125 GLY A O 1
ATOM 901 N N . VAL A 1 126 ? 14.979 -1.808 -14.420 1.00 77.38 126 VAL A N 1
ATOM 902 C CA . VAL A 1 126 ? 14.764 -0.831 -13.346 1.00 77.38 126 VAL A CA 1
ATOM 903 C C . VAL A 1 126 ? 13.270 -0.666 -13.057 1.00 77.38 126 VAL A C 1
ATOM 905 O O . VAL A 1 126 ? 12.879 -0.751 -11.893 1.00 77.38 126 VAL A O 1
ATOM 908 N N . MET A 1 127 ? 12.422 -0.504 -14.082 1.00 78.31 127 MET A N 1
ATOM 909 C CA . MET A 1 127 ? 10.970 -0.411 -13.875 1.00 78.31 127 MET A CA 1
ATOM 910 C C . MET A 1 127 ? 10.418 -1.613 -13.114 1.00 78.31 127 MET A C 1
ATOM 912 O O . MET A 1 127 ? 9.787 -1.430 -12.077 1.00 78.31 127 MET A O 1
ATOM 916 N N . LEU A 1 128 ? 10.715 -2.834 -13.563 1.00 83.19 128 LEU A N 1
ATOM 917 C CA . LEU A 1 128 ? 10.169 -4.047 -12.956 1.00 83.19 128 LEU A CA 1
ATOM 918 C C . LEU A 1 128 ? 10.564 -4.200 -11.483 1.00 83.19 128 LEU A C 1
ATOM 920 O O . LEU A 1 128 ? 9.732 -4.599 -10.671 1.00 83.19 128 LEU A O 1
ATOM 924 N N . LEU A 1 129 ? 11.802 -3.856 -11.114 1.00 83.12 129 LEU A N 1
ATOM 925 C CA . LEU A 1 129 ? 12.260 -3.926 -9.722 1.00 83.12 129 LEU A CA 1
ATOM 926 C C . LEU A 1 129 ? 11.482 -2.9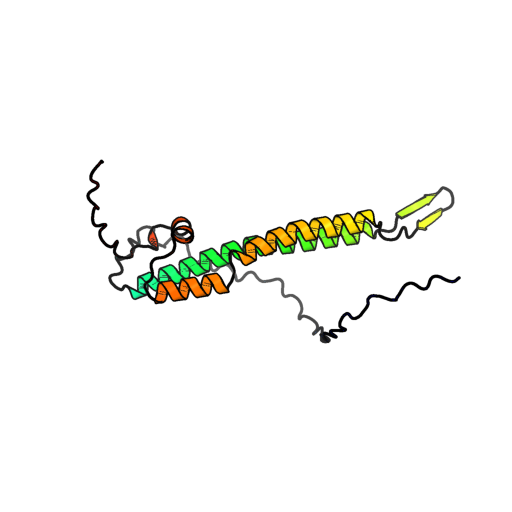63 -8.814 1.00 83.12 129 LEU A C 1
ATOM 928 O O . LEU A 1 129 ? 10.996 -3.359 -7.748 1.00 83.12 129 LEU A O 1
ATOM 932 N N . PHE A 1 130 ? 11.339 -1.704 -9.230 1.00 81.31 130 PHE A N 1
ATOM 933 C CA . PHE A 1 130 ? 10.637 -0.694 -8.438 1.00 81.31 130 PHE A CA 1
ATOM 934 C C . PHE A 1 130 ? 9.118 -0.897 -8.442 1.00 81.31 130 PHE A C 1
ATOM 936 O O . PHE A 1 130 ? 8.479 -0.719 -7.400 1.00 81.31 130 PHE A O 1
ATOM 943 N N . ASP A 1 131 ? 8.549 -1.346 -9.559 1.00 82.00 131 ASP A N 1
ATOM 944 C CA . ASP A 1 131 ? 7.125 -1.648 -9.682 1.00 82.00 131 ASP A CA 1
ATOM 945 C C . ASP A 1 131 ? 6.749 -2.865 -8.839 1.00 82.00 131 ASP A C 1
ATOM 947 O O . ASP A 1 131 ? 5.771 -2.810 -8.093 1.00 82.00 131 ASP A O 1
ATOM 951 N N . ALA A 1 132 ? 7.557 -3.932 -8.853 1.00 83.62 132 ALA A N 1
ATOM 952 C CA . ALA A 1 132 ? 7.344 -5.097 -7.995 1.00 83.62 132 ALA A CA 1
ATOM 953 C C . ALA A 1 132 ? 7.396 -4.722 -6.505 1.00 83.62 132 ALA A C 1
ATOM 955 O O . ALA A 1 132 ? 6.562 -5.172 -5.706 1.00 83.62 132 ALA A O 1
ATOM 956 N N . TYR A 1 133 ? 8.332 -3.851 -6.117 1.00 84.44 133 TYR A N 1
ATOM 957 C CA . TYR A 1 133 ? 8.415 -3.344 -4.748 1.00 84.44 133 TYR A CA 1
ATOM 958 C C . TYR A 1 133 ? 7.200 -2.474 -4.376 1.00 84.44 133 TYR A C 1
ATOM 960 O O . TYR A 1 133 ? 6.594 -2.654 -3.310 1.00 84.44 133 TYR A O 1
ATOM 968 N N . GLY A 1 134 ? 6.795 -1.563 -5.265 1.00 80.06 134 GLY A N 1
ATOM 969 C CA . GLY A 1 134 ? 5.616 -0.714 -5.100 1.00 80.06 134 GLY A CA 1
ATOM 970 C C . GLY A 1 134 ? 4.319 -1.522 -4.991 1.00 80.06 134 GLY A C 1
ATOM 971 O O . GLY A 1 134 ? 3.534 -1.310 -4.060 1.00 80.06 134 GLY A O 1
ATOM 972 N N . ALA A 1 135 ? 4.134 -2.507 -5.871 1.00 83.69 135 ALA A N 1
ATOM 973 C CA . ALA A 1 135 ? 2.987 -3.410 -5.897 1.00 83.69 135 ALA A CA 1
ATOM 974 C C . ALA A 1 135 ? 2.907 -4.264 -4.626 1.00 83.69 135 ALA A C 1
ATOM 976 O O . ALA A 1 135 ? 1.846 -4.356 -4.005 1.00 83.69 135 ALA A O 1
ATOM 977 N N . SER A 1 136 ? 4.039 -4.799 -4.157 1.00 85.56 136 SER A N 1
ATOM 978 C CA . SER A 1 136 ? 4.115 -5.547 -2.893 1.00 85.56 136 SER A CA 1
ATOM 979 C C . SER A 1 136 ? 3.647 -4.700 -1.704 1.00 85.56 136 SER A C 1
ATOM 981 O O . SER A 1 136 ? 2.933 -5.168 -0.809 1.00 85.56 136 SER A O 1
ATOM 983 N N . LYS A 1 137 ? 4.003 -3.412 -1.694 1.00 83.75 137 LYS A N 1
ATOM 984 C CA . LYS A 1 137 ? 3.566 -2.466 -0.663 1.00 83.75 137 LYS A CA 1
ATOM 985 C C . LYS A 1 137 ? 2.072 -2.149 -0.782 1.00 83.75 137 LYS A C 1
ATOM 987 O O . LYS A 1 137 ? 1.389 -2.143 0.243 1.00 83.75 137 LYS A O 1
ATOM 992 N N . LEU A 1 138 ? 1.552 -1.951 -1.995 1.00 84.06 138 LEU A N 1
ATOM 993 C CA . LEU A 1 138 ? 0.119 -1.753 -2.246 1.00 84.06 138 LEU A CA 1
ATOM 994 C C . LEU A 1 138 ? -0.711 -2.963 -1.804 1.00 84.06 138 LEU A C 1
ATOM 996 O O . LEU A 1 138 ? -1.722 -2.793 -1.125 1.00 84.06 138 LEU A O 1
ATOM 1000 N N . ALA A 1 139 ? -0.245 -4.179 -2.091 1.00 87.25 139 ALA A N 1
ATOM 1001 C CA . ALA A 1 139 ? -0.901 -5.417 -1.678 1.00 87.25 139 ALA A CA 1
ATOM 1002 C C . ALA A 1 139 ? -0.984 -5.550 -0.145 1.00 87.25 139 ALA A C 1
ATOM 1004 O O . ALA A 1 139 ? -1.992 -6.005 0.407 1.00 87.25 139 ALA A O 1
ATOM 1005 N N . ARG A 1 140 ? 0.048 -5.101 0.588 1.00 86.25 140 ARG A N 1
ATOM 1006 C CA . ARG A 1 140 ? 0.016 -5.087 2.064 1.00 86.25 140 ARG A CA 1
ATOM 1007 C C . ARG A 1 140 ? -1.011 -4.104 2.621 1.00 86.25 140 ARG A C 1
ATOM 1009 O O . ARG A 1 140 ? -1.604 -4.412 3.652 1.00 86.25 140 ARG A O 1
ATOM 1016 N N . PHE A 1 141 ? -1.237 -2.977 1.949 1.00 88.31 141 PHE A N 1
ATOM 1017 C CA . PHE A 1 141 ? -2.185 -1.934 2.350 1.00 88.31 141 PHE A CA 1
ATOM 1018 C C . PHE A 1 141 ? -3.383 -1.846 1.396 1.00 88.31 141 PHE A C 1
ATOM 1020 O O . PHE A 1 141 ? -3.811 -0.750 1.045 1.00 88.31 141 PHE A O 1
ATOM 1027 N N . SER A 1 142 ? -3.934 -2.982 0.967 1.00 90.06 142 SER A N 1
ATOM 1028 C CA . SER A 1 142 ? -5.025 -3.029 -0.014 1.00 90.06 142 SER A CA 1
ATOM 1029 C C . SER A 1 142 ? -6.347 -2.446 0.511 1.00 90.06 142 SER A C 1
ATOM 1031 O O . SER A 1 142 ? -6.550 -2.312 1.723 1.00 90.06 142 SER A O 1
ATOM 1033 N N . ALA A 1 143 ? -7.254 -2.090 -0.407 1.00 89.94 143 ALA A N 1
ATOM 1034 C CA . ALA A 1 143 ? -8.620 -1.643 -0.091 1.00 89.94 143 ALA A CA 1
ATOM 1035 C C . ALA A 1 143 ? -9.409 -2.708 0.676 1.00 89.94 143 ALA A C 1
ATOM 1037 O O . ALA A 1 143 ? -10.048 -2.392 1.677 1.00 89.94 143 ALA A O 1
ATOM 1038 N N . ALA A 1 144 ? -9.255 -3.974 0.285 1.00 92.06 144 ALA A N 1
ATOM 1039 C CA . ALA A 1 144 ? -9.897 -5.103 0.946 1.00 92.06 144 ALA A CA 1
ATOM 1040 C C . ALA A 1 144 ? -9.519 -5.210 2.434 1.00 92.06 144 ALA A C 1
ATOM 1042 O O . ALA A 1 144 ? -10.393 -5.349 3.282 1.00 92.06 144 ALA A O 1
ATOM 1043 N N . LYS A 1 145 ? -8.228 -5.071 2.778 1.00 92.62 145 LYS A N 1
ATOM 1044 C CA . LYS A 1 145 ? -7.777 -5.123 4.182 1.00 92.62 145 LYS A CA 1
ATOM 1045 C C . LYS A 1 145 ? -8.305 -3.961 5.015 1.00 92.62 145 LYS A C 1
ATOM 1047 O O . LYS A 1 145 ? -8.629 -4.147 6.182 1.00 92.62 145 LYS A O 1
ATOM 1052 N N . GLN A 1 146 ? -8.394 -2.771 4.425 1.00 94.25 146 GLN A N 1
ATOM 1053 C CA . GLN A 1 146 ? -8.984 -1.619 5.099 1.00 94.25 146 GLN A CA 1
ATOM 1054 C C . GLN A 1 146 ? -10.475 -1.845 5.369 1.00 94.25 146 GLN A C 1
ATOM 1056 O O . GLN A 1 146 ? -10.914 -1.629 6.492 1.00 94.25 146 GLN A O 1
ATOM 1061 N N . ALA A 1 147 ? -11.233 -2.303 4.368 1.00 94.06 147 ALA A N 1
ATOM 1062 C CA . ALA A 1 147 ? -12.659 -2.585 4.513 1.00 94.06 147 ALA A CA 1
ATOM 1063 C C . ALA A 1 147 ? -12.918 -3.671 5.568 1.00 94.06 147 ALA A C 1
ATOM 1065 O O . ALA A 1 147 ? -13.776 -3.489 6.426 1.00 94.06 147 ALA A O 1
ATOM 1066 N N . ALA A 1 148 ? -12.116 -4.742 5.566 1.00 94.62 148 ALA A N 1
ATOM 1067 C CA . ALA A 1 148 ? -12.183 -5.797 6.575 1.00 94.62 148 ALA A CA 1
ATOM 1068 C C . ALA A 1 148 ? -11.931 -5.259 7.994 1.00 94.62 148 ALA A C 1
ATOM 1070 O O . ALA A 1 148 ? -12.705 -5.539 8.901 1.00 94.62 148 ALA A O 1
ATOM 1071 N N . LEU A 1 149 ? -10.906 -4.417 8.181 1.00 93.69 149 LEU A N 1
ATOM 1072 C CA . LEU A 1 149 ? -10.641 -3.798 9.483 1.00 93.69 149 LEU A CA 1
ATOM 1073 C C . LEU A 1 149 ? -11.771 -2.869 9.924 1.00 93.69 149 LEU A C 1
ATOM 1075 O O . LEU A 1 149 ? -12.149 -2.899 11.085 1.00 93.69 149 LEU A O 1
ATOM 1079 N N . ILE A 1 150 ? -12.318 -2.052 9.022 1.00 93.25 150 ILE A N 1
ATOM 1080 C CA . ILE A 1 150 ? -13.449 -1.170 9.343 1.00 93.25 150 ILE A CA 1
ATOM 1081 C C . ILE A 1 150 ? -14.668 -2.000 9.764 1.00 93.25 150 ILE A C 1
ATOM 1083 O O . ILE A 1 150 ? -15.334 -1.643 10.733 1.00 93.25 150 ILE A O 1
ATOM 1087 N N . ALA A 1 151 ? -14.936 -3.115 9.079 1.00 93.25 151 ALA A N 1
ATOM 1088 C CA . ALA A 1 151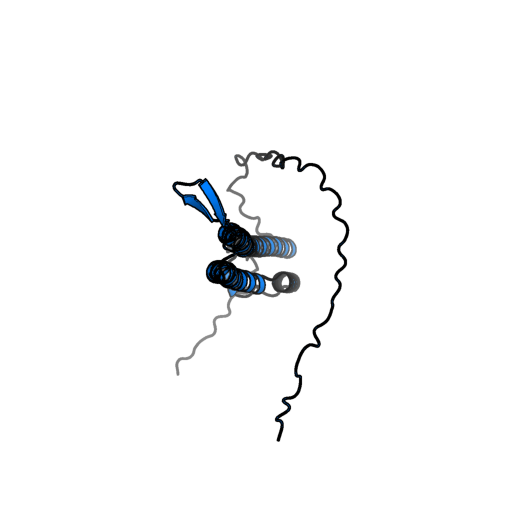 ? -16.000 -4.039 9.454 1.00 93.25 151 ALA A CA 1
ATOM 1089 C C . ALA A 1 151 ? -15.760 -4.651 10.845 1.00 93.25 151 ALA A C 1
ATOM 1091 O O . ALA A 1 151 ? -16.676 -4.668 11.663 1.00 93.25 151 ALA A O 1
ATOM 1092 N N . ASP A 1 152 ? -14.530 -5.073 11.151 1.00 90.75 152 ASP A N 1
ATOM 1093 C CA . ASP A 1 152 ? -14.167 -5.602 12.470 1.00 90.75 152 ASP A CA 1
ATOM 1094 C C . ASP A 1 152 ? -14.323 -4.553 13.587 1.00 90.75 152 ASP A C 1
ATOM 1096 O O . ASP A 1 152 ? -14.854 -4.876 14.649 1.00 90.75 152 ASP A O 1
ATOM 1100 N N . VAL A 1 153 ? -13.929 -3.294 13.347 1.00 89.88 153 VAL A N 1
ATOM 1101 C CA . VAL A 1 153 ? -14.124 -2.192 14.311 1.00 89.88 153 VAL A CA 1
ATOM 1102 C C . VAL A 1 153 ? -15.606 -1.922 14.543 1.00 89.88 153 VAL A C 1
ATOM 1104 O O . VAL A 1 153 ? -16.027 -1.787 15.689 1.00 89.88 153 VAL A O 1
ATOM 1107 N N . ARG A 1 154 ? -16.412 -1.882 13.476 1.00 88.12 154 ARG A N 1
ATOM 1108 C CA . ARG A 1 154 ? -17.871 -1.714 13.578 1.00 88.12 154 ARG A CA 1
ATOM 1109 C C . ARG A 1 154 ? -18.545 -2.883 14.296 1.00 88.12 154 ARG A C 1
ATOM 1111 O O . ARG A 1 154 ? -19.543 -2.679 14.971 1.00 88.12 154 ARG A O 1
ATOM 1118 N N . ALA A 1 155 ? -17.975 -4.082 14.199 1.00 87.50 155 ALA A N 1
ATOM 1119 C CA . ALA A 1 155 ? -18.399 -5.257 14.955 1.00 87.50 155 ALA A CA 1
ATOM 1120 C C . ALA A 1 155 ? -17.911 -5.258 16.421 1.00 87.50 155 ALA A C 1
ATOM 1122 O O . ALA A 1 155 ? -18.136 -6.232 17.135 1.00 87.50 155 ALA A O 1
ATOM 1123 N N . GLY A 1 156 ? -17.210 -4.210 16.872 1.00 85.50 156 GLY A N 1
ATOM 1124 C CA . GLY A 1 156 ? -16.696 -4.092 18.238 1.00 85.50 156 GLY A CA 1
ATOM 1125 C C . GLY A 1 156 ? -15.451 -4.935 18.526 1.00 85.50 156 GLY A C 1
ATOM 1126 O O . GLY A 1 156 ? -15.058 -5.073 19.685 1.00 85.50 156 GLY A O 1
ATOM 1127 N N . LYS A 1 157 ? -14.803 -5.511 17.506 1.00 85.88 157 LYS A N 1
ATOM 1128 C CA . LYS A 1 157 ? -13.573 -6.285 17.709 1.00 85.88 157 LYS A CA 1
ATOM 1129 C C . LYS A 1 157 ? -12.386 -5.356 18.003 1.00 85.88 157 LYS A C 1
ATOM 1131 O O . LYS A 1 157 ? -12.272 -4.279 17.409 1.00 85.88 157 LYS A O 1
ATOM 1136 N N . PRO A 1 158 ? -11.449 -5.776 18.870 1.00 84.06 158 PRO A N 1
ATOM 1137 C CA . PRO A 1 158 ? -10.244 -5.003 19.139 1.00 84.06 158 PRO A CA 1
ATOM 1138 C C . PRO A 1 1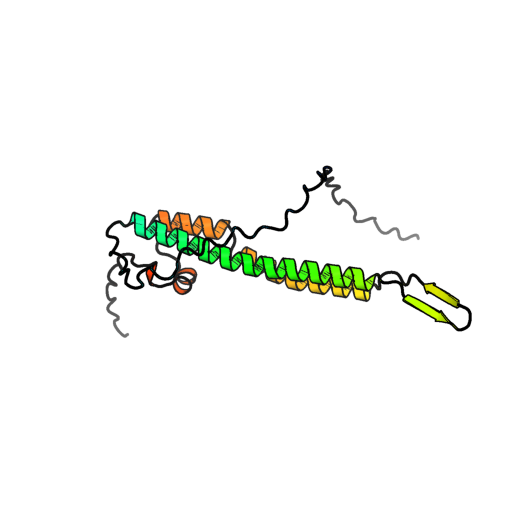58 ? -9.344 -4.940 17.900 1.00 84.06 158 PRO A C 1
ATOM 1140 O O . PRO A 1 158 ? -9.193 -5.920 17.166 1.00 84.06 158 PRO A O 1
ATOM 1143 N N . LEU A 1 159 ? -8.692 -3.793 17.683 1.00 86.19 159 LEU A N 1
ATOM 1144 C CA . LEU A 1 159 ? -7.775 -3.634 16.555 1.00 86.19 159 LEU A CA 1
ATOM 1145 C C . LEU A 1 159 ? -6.552 -4.546 16.719 1.00 86.19 159 LEU A C 1
ATOM 1147 O O . LEU A 1 159 ? -5.972 -4.624 17.809 1.00 86.19 159 LEU A O 1
ATOM 1151 N N . PRO A 1 160 ? -6.083 -5.175 15.630 1.00 89.50 160 PRO A N 1
ATOM 1152 C CA . PRO A 1 160 ? -4.932 -6.056 15.699 1.00 89.50 160 PRO A CA 1
ATOM 1153 C C . PRO A 1 160 ? -3.666 -5.260 16.056 1.00 89.50 160 PRO A C 1
ATOM 1155 O O . PRO A 1 160 ? -3.478 -4.110 15.643 1.00 89.50 160 PRO A O 1
ATOM 1158 N N . ALA A 1 161 ? -2.772 -5.871 16.840 1.00 86.00 161 ALA A N 1
ATOM 1159 C CA . ALA A 1 161 ? -1.608 -5.200 17.435 1.00 86.00 161 ALA A CA 1
ATOM 1160 C C . ALA A 1 161 ? -0.685 -4.537 16.394 1.00 86.00 161 ALA A C 1
ATOM 1162 O O . ALA A 1 161 ? -0.074 -3.493 16.644 1.00 86.00 161 ALA A O 1
ATOM 1163 N N . ASN A 1 162 ? -0.620 -5.116 15.195 1.00 86.06 162 ASN A N 1
ATOM 1164 C CA . ASN A 1 162 ? 0.140 -4.609 14.057 1.00 86.06 162 ASN A CA 1
ATOM 1165 C C . ASN A 1 162 ? -0.412 -3.289 13.465 1.00 86.06 162 ASN A C 1
ATOM 1167 O O . ASN A 1 162 ? 0.319 -2.551 12.810 1.00 86.06 162 ASN A O 1
ATOM 1171 N N . VAL A 1 163 ? -1.694 -2.991 13.657 1.00 89.25 163 VAL A N 1
ATOM 1172 C CA . VAL A 1 163 ? -2.309 -1.712 13.277 1.00 89.25 163 VAL A CA 1
ATOM 1173 C C . VAL A 1 163 ? -2.322 -0.781 14.482 1.00 89.25 163 VAL A C 1
ATOM 1175 O O . VAL A 1 163 ? -2.056 0.414 14.341 1.00 89.25 163 VAL A O 1
ATOM 1178 N N . ARG A 1 164 ? -2.524 -1.346 15.679 1.00 87.69 164 ARG A N 1
ATOM 1179 C CA . ARG A 1 164 ? -2.583 -0.600 16.933 1.00 87.69 164 ARG A CA 1
ATOM 1180 C C . ARG A 1 164 ? -1.327 0.235 17.189 1.00 87.69 164 ARG A C 1
ATOM 1182 O O . ARG A 1 164 ? -1.433 1.410 17.504 1.00 87.69 164 ARG A O 1
ATOM 1189 N N . HIS A 1 165 ? -0.135 -0.327 16.978 1.00 87.62 165 HIS A N 1
ATOM 1190 C CA . HIS A 1 165 ? 1.123 0.411 17.181 1.00 87.62 165 HIS A CA 1
ATOM 1191 C C . HIS A 1 165 ? 1.356 1.555 16.178 1.00 87.62 165 HIS A C 1
ATOM 1193 O O . HIS A 1 165 ? 2.268 2.355 16.365 1.00 87.62 165 HIS A O 1
ATOM 1199 N N . ARG A 1 166 ? 0.586 1.613 15.083 1.00 88.06 166 ARG A N 1
ATOM 1200 C CA . ARG A 1 166 ? 0.762 2.600 14.003 1.00 88.06 166 ARG A CA 1
ATOM 1201 C C . ARG A 1 166 ? -0.194 3.775 14.105 1.00 88.06 166 ARG A C 1
ATOM 1203 O O . ARG A 1 166 ? 0.077 4.821 13.521 1.00 88.06 166 ARG A O 1
ATOM 1210 N N . LEU A 1 167 ? -1.316 3.601 14.796 1.00 87.12 167 LEU A N 1
ATOM 1211 C CA . LEU A 1 167 ? -2.218 4.704 15.101 1.00 87.12 167 LEU A CA 1
ATOM 1212 C C . LEU A 1 167 ? -1.829 5.297 16.456 1.00 87.12 167 LEU A C 1
ATOM 1214 O O . LEU A 1 167 ? -1.232 4.643 17.311 1.00 87.12 167 LEU A O 1
ATOM 1218 N N . LYS A 1 168 ? -2.157 6.572 16.649 1.00 81.44 168 LYS A N 1
ATOM 1219 C CA . LYS A 1 168 ? -1.864 7.256 17.908 1.00 81.44 168 LYS A CA 1
ATOM 1220 C C . LYS A 1 168 ? -2.727 6.674 19.042 1.00 81.44 168 LYS A C 1
ATOM 1222 O O . LYS A 1 168 ? -3.914 6.447 18.805 1.00 81.44 168 LYS A O 1
ATOM 1227 N N . PRO A 1 169 ? -2.193 6.551 20.276 1.00 74.62 169 PRO A N 1
ATOM 1228 C CA . PRO A 1 169 ? -2.913 6.016 21.438 1.00 74.62 169 PRO A CA 1
ATOM 1229 C C . PRO A 1 169 ? -4.290 6.646 21.694 1.00 74.62 169 PRO A C 1
ATOM 1231 O O . PRO A 1 169 ? -5.202 5.992 22.184 1.00 74.62 169 PRO A O 1
ATOM 1234 N N . ARG A 1 170 ? -4.451 7.917 21.306 1.00 75.88 170 ARG A N 1
ATOM 1235 C CA . ARG A 1 170 ? -5.685 8.700 21.454 1.00 75.88 170 ARG A CA 1
ATOM 1236 C C . ARG A 1 170 ? -6.915 8.118 20.751 1.00 75.88 170 ARG A C 1
ATOM 1238 O O . ARG A 1 170 ? -8.016 8.405 21.189 1.00 75.88 170 ARG A O 1
ATOM 1245 N N . PHE A 1 171 ? -6.732 7.312 19.705 1.00 73.81 171 PHE A N 1
ATOM 1246 C CA . PHE A 1 171 ? -7.837 6.683 18.970 1.00 73.81 171 PHE A CA 1
ATOM 1247 C C . PHE A 1 171 ? -8.306 5.370 19.615 1.00 73.81 171 PHE A C 1
ATOM 1249 O O . PHE A 1 171 ? -9.232 4.743 19.124 1.00 73.81 171 PHE A O 1
ATOM 1256 N N . PHE A 1 172 ? -7.662 4.936 20.704 1.00 68.19 172 PHE A N 1
ATOM 1257 C CA . PHE A 1 172 ? -7.957 3.670 21.375 1.00 68.19 172 PHE A CA 1
ATOM 1258 C C . PHE A 1 172 ? -8.446 3.854 22.804 1.00 68.19 172 PHE A C 1
ATOM 1260 O O . PHE A 1 172 ? -8.252 2.953 23.618 1.00 68.19 172 PHE A O 1
ATOM 1267 N N . LYS A 1 173 ? -9.109 4.970 23.130 1.00 64.50 173 LYS A N 1
ATOM 1268 C CA . LYS A 1 173 ? -9.904 5.068 24.367 1.00 64.50 173 LYS A CA 1
ATOM 1269 C C . LYS A 1 173 ? -11.147 4.159 24.292 1.00 64.50 173 LYS A C 1
ATOM 1271 O O . LYS A 1 173 ? -12.250 4.558 24.626 1.00 64.50 173 LYS A O 1
ATOM 1276 N N . GLN A 1 174 ? -10.977 2.931 23.818 1.00 57.19 174 GLN A N 1
ATOM 1277 C CA . GLN A 1 174 ? -11.865 1.842 24.161 1.00 57.19 174 GLN A CA 1
ATOM 1278 C C . GLN A 1 174 ? -11.659 1.597 25.654 1.00 57.19 174 GLN A C 1
ATOM 1280 O O . GLN A 1 174 ? -10.523 1.661 26.134 1.00 57.19 174 GLN A O 1
ATOM 1285 N N . VAL A 1 175 ? -12.745 1.352 26.385 1.00 53.78 175 VAL A N 1
ATOM 1286 C CA . VAL A 1 175 ? -12.686 0.907 27.779 1.00 53.78 175 VAL A CA 1
ATOM 1287 C C . VAL A 1 175 ? -11.691 -0.249 27.833 1.00 53.78 175 VAL A C 1
ATOM 1289 O O . VAL A 1 175 ? -11.927 -1.310 27.255 1.00 53.78 175 VAL A O 1
ATOM 1292 N N . VAL A 1 176 ? -10.526 -0.014 28.438 1.00 53.00 176 VAL A N 1
ATOM 1293 C CA . VAL A 1 176 ? -9.526 -1.056 28.646 1.00 53.00 176 VAL A CA 1
ATOM 1294 C C . VAL A 1 176 ? -10.223 -2.090 29.508 1.00 53.00 176 VAL A C 1
ATOM 1296 O O . VAL A 1 176 ? -10.480 -1.828 30.680 1.00 53.00 176 VAL A O 1
ATOM 1299 N N . VAL A 1 177 ? -10.588 -3.235 28.927 1.00 55.28 177 VAL A N 1
ATOM 1300 C CA . VAL A 1 177 ? -11.091 -4.359 29.716 1.00 55.28 177 VAL A CA 1
ATOM 1301 C C . VAL A 1 177 ? -10.021 -4.618 30.775 1.00 55.28 177 VAL A C 1
ATOM 1303 O O . VAL A 1 177 ? -8.865 -4.848 30.396 1.00 55.28 177 VAL A O 1
ATOM 1306 N N . PRO A 1 178 ? -10.339 -4.491 32.076 1.00 55.84 178 PRO A N 1
ATOM 1307 C CA . PRO A 1 178 ? -9.338 -4.596 33.120 1.00 55.84 178 PRO A CA 1
ATOM 1308 C C . PRO A 1 178 ? -8.652 -5.950 32.977 1.00 55.84 178 PRO A C 1
ATOM 1310 O O . PRO A 1 178 ? -9.293 -7.002 32.998 1.00 55.84 178 PRO A O 1
ATOM 1313 N N . TYR A 1 179 ? -7.339 -5.914 32.765 1.00 51.47 179 TYR A N 1
ATOM 1314 C CA . TYR A 1 179 ? -6.524 -7.115 32.710 1.00 51.47 179 TYR A CA 1
ATOM 1315 C C . TYR A 1 179 ? -6.708 -7.869 34.030 1.00 51.47 179 TYR A C 1
ATOM 1317 O O . TYR A 1 179 ? -6.353 -7.380 35.104 1.00 51.47 179 TYR A O 1
ATOM 1325 N N . LYS A 1 180 ? -7.294 -9.065 33.952 1.00 67.62 180 LYS A N 1
ATOM 1326 C CA . LYS A 1 180 ? -7.356 -9.972 35.092 1.00 67.62 180 LYS A CA 1
ATOM 1327 C C . LYS A 1 180 ? -5.974 -10.594 35.241 1.00 67.62 180 LYS A C 1
ATOM 1329 O O . LYS A 1 180 ? -5.562 -11.379 34.389 1.00 67.62 180 LYS A O 1
ATOM 1334 N N . ALA A 1 181 ? -5.264 -10.232 36.306 1.00 74.81 181 ALA A N 1
ATOM 1335 C CA . ALA A 1 181 ? -3.948 -10.784 36.581 1.00 74.81 181 ALA A CA 1
ATOM 1336 C C . ALA A 1 181 ? -4.004 -12.312 36.666 1.00 74.81 181 ALA A C 1
ATOM 1338 O O . ALA A 1 181 ? -4.673 -12.874 37.535 1.00 74.81 181 ALA A O 1
ATOM 1339 N N . VAL A 1 182 ? -3.309 -12.988 35.750 1.00 76.38 182 VAL A N 1
ATOM 1340 C CA . VAL A 1 182 ? -3.143 -14.440 35.806 1.00 76.38 182 VAL A CA 1
ATOM 1341 C C . VAL A 1 182 ? -2.060 -14.712 36.846 1.00 76.38 182 VAL A C 1
ATOM 1343 O O . VAL A 1 182 ? -0.909 -14.320 36.664 1.00 76.38 182 VAL A O 1
ATOM 1346 N N . LYS A 1 183 ? -2.425 -15.341 37.969 1.00 79.62 183 LYS A N 1
ATOM 1347 C CA . LYS A 1 183 ? -1.442 -15.806 38.956 1.00 79.62 183 LYS A CA 1
ATOM 1348 C C . LYS A 1 183 ? -0.584 -16.889 38.305 1.00 79.62 183 LYS A C 1
ATOM 1350 O O . LYS A 1 183 ? -1.087 -17.971 38.016 1.00 79.62 183 LYS A O 1
ATOM 1355 N N . TYR A 1 184 ? 0.695 -16.603 38.093 1.00 77.44 184 TYR A N 1
ATOM 1356 C CA . TYR A 1 184 ? 1.667 -17.621 37.708 1.00 77.44 184 TYR A CA 1
ATOM 1357 C C . TYR A 1 184 ? 2.124 -18.375 38.967 1.00 77.44 184 TYR A C 1
ATOM 1359 O O . TYR A 1 184 ? 2.385 -17.761 40.003 1.00 77.44 184 TYR A O 1
ATOM 1367 N N . LYS A 1 185 ? 2.183 -19.708 38.885 1.00 78.44 185 LYS A N 1
ATOM 1368 C CA . LYS A 1 185 ? 2.878 -20.556 39.858 1.00 78.44 185 LYS A CA 1
ATOM 1369 C C . LYS A 1 185 ? 4.195 -20.979 39.195 1.00 78.44 185 LYS A C 1
ATOM 1371 O O . LYS A 1 185 ? 4.112 -21.613 38.143 1.00 78.44 185 LYS A O 1
ATOM 1376 N N . PRO A 1 186 ? 5.371 -20.610 39.729 1.00 78.25 186 PRO A N 1
ATOM 1377 C CA . PRO A 1 186 ? 6.618 -21.216 39.276 1.00 78.25 186 PRO A CA 1
ATOM 1378 C C . PRO A 1 186 ? 6.582 -22.720 39.573 1.00 78.25 186 PRO A C 1
ATOM 1380 O O . PRO A 1 186 ? 6.063 -23.119 40.621 1.00 78.25 186 PRO A O 1
ATOM 1383 N N . VAL A 1 187 ? 7.066 -23.518 38.618 1.00 80.06 187 VAL A N 1
ATOM 1384 C CA . VAL A 1 187 ? 7.279 -24.971 38.744 1.00 80.06 187 VAL A CA 1
ATOM 1385 C C . VAL A 1 187 ? 8.655 -25.212 39.340 1.00 80.06 187 VAL A C 1
ATOM 1387 O O . VAL A 1 187 ? 9.587 -24.497 38.908 1.00 80.06 187 VAL A O 1
#

Radius of gyration: 29.05 Å; chains: 1; bounding box: 56×70×85 Å

Foldseek 3Di:
DDDDDDDDDDDDDDPPPDPPDPPPPDPPPPPPPPPPPVVVPPPPPPPPPPPLPPDLVVLLVLLLVLLVVLLVVQLVVLVCLLVVLVVQLVVLQVVLQDFDFDQDPVGTDGDRPGRPPVSNCVSVVSNVVSNVVSVVSCVVSDPVVSVVQSVCSVVVHDHDPVVVVVGDCVSPPPPPPPDDDDDDDDD

pLDDT: mean 70.42, std 15.8, range [43.66, 94.62]

Secondary structure (DSSP, 8-state):
----------------------------------------GGGS-TT--------HHHHHHHHHHHHHHHHHHHHHHHHHHHHHHHHHHHHHHHHHT--EEEEETTEEEEE--PPPHHHHHHHHHHHHHHHHHHHHHHHHT-HHHHHHHHHHHHTTPPPPHHHHTTS-GGGG-S---------PPP-

Sequence (187 aa):
MKLQLPFIAFWLLSASASYAQTEALPPIEKPTAPASEELPLSNRPLNNAIPATEDPMAAAEDTVHALTTLYSRRRVGGISWIAGSTLGGVRVLTAASQKKTVSGSYGTAVVDEGASAGGIAAGLGVMLLFDAYGASKLARFSAAKQAALIADVRAGKPLPANVRHRLKPRFFKQVVVPYKAVKYKPV